Protein AF-A0AA36I7C4-F1 (afdb_monomer)

Radius of gyration: 23.23 Å; Cα contacts (8 Å, |Δi|>4): 183; chains: 1; bounding box: 64×67×64 Å

Structure (mmCIF, N/CA/C/O backbone):
data_AF-A0AA36I7C4-F1
#
_entry.id   AF-A0AA36I7C4-F1
#
loop_
_atom_site.group_PDB
_atom_site.id
_atom_site.type_symbol
_atom_site.label_atom_id
_atom_site.label_alt_id
_atom_site.label_comp_id
_atom_site.label_asym_id
_atom_site.label_entity_id
_atom_site.label_seq_id
_atom_site.pdbx_PDB_ins_code
_atom_site.Cartn_x
_atom_site.Cartn_y
_atom_site.Cartn_z
_atom_site.occupancy
_atom_site.B_iso_or_equiv
_atom_site.auth_seq_id
_atom_site.auth_comp_id
_atom_site.auth_asym_id
_atom_site.auth_atom_id
_atom_site.pdbx_PDB_model_num
ATOM 1 N N . MET A 1 1 ? -1.418 -14.166 -41.641 1.00 45.97 1 MET A N 1
ATOM 2 C CA . MET A 1 1 ? -0.634 -13.355 -40.688 1.00 45.97 1 MET A CA 1
ATOM 3 C C . MET A 1 1 ? -0.697 -11.921 -41.168 1.00 45.97 1 MET A C 1
ATOM 5 O O . MET A 1 1 ? -0.017 -11.574 -42.124 1.00 45.97 1 MET A O 1
ATOM 9 N N . SER A 1 2 ? -1.602 -11.141 -40.589 1.00 38.16 2 SER A N 1
ATOM 10 C CA . SER A 1 2 ? -1.883 -9.767 -41.006 1.00 38.16 2 SER A CA 1
ATOM 11 C C . SER A 1 2 ? -2.185 -8.976 -39.740 1.00 38.16 2 SER A C 1
ATOM 13 O O . SER A 1 2 ? -3.179 -9.247 -39.074 1.00 38.16 2 SER A O 1
ATOM 15 N N . ALA A 1 3 ? -1.273 -8.079 -39.373 1.00 37.81 3 ALA A N 1
ATOM 16 C CA . ALA A 1 3 ? -1.427 -7.166 -38.248 1.00 37.81 3 ALA A CA 1
ATOM 17 C C . ALA A 1 3 ? -2.324 -5.983 -38.655 1.00 37.81 3 ALA A C 1
ATOM 19 O O . ALA A 1 3 ? -2.165 -5.484 -39.774 1.00 37.81 3 ALA A O 1
ATOM 20 N N . PRO A 1 4 ? -3.234 -5.501 -37.791 1.00 54.91 4 PRO A N 1
ATOM 21 C CA . PRO A 1 4 ? -3.905 -4.233 -38.018 1.00 54.91 4 PRO A CA 1
ATOM 22 C C . PRO A 1 4 ? -3.075 -3.065 -37.467 1.00 54.91 4 PRO A C 1
ATOM 24 O O . PRO A 1 4 ? -2.515 -3.116 -36.375 1.00 54.91 4 PRO A O 1
ATOM 27 N N . ALA A 1 5 ? -3.007 -2.008 -38.271 1.00 46.06 5 ALA A N 1
ATOM 28 C CA . ALA A 1 5 ? -2.358 -0.743 -37.973 1.00 46.06 5 ALA A CA 1
ATOM 29 C C . ALA A 1 5 ? -3.153 0.058 -36.926 1.00 46.06 5 ALA A C 1
ATOM 31 O O . ALA A 1 5 ? -4.343 0.311 -37.115 1.00 46.06 5 ALA A O 1
ATOM 32 N N . MET A 1 6 ? -2.491 0.504 -35.854 1.00 44.97 6 MET A N 1
ATOM 33 C CA . MET A 1 6 ? -3.045 1.492 -34.924 1.00 44.97 6 MET A CA 1
ATOM 34 C C . MET A 1 6 ? -2.786 2.904 -35.456 1.00 44.97 6 MET A C 1
ATOM 36 O O . MET A 1 6 ? -1.649 3.309 -35.696 1.00 44.97 6 MET A O 1
ATOM 40 N N . SER A 1 7 ? -3.880 3.630 -35.684 1.00 51.22 7 SER A N 1
ATOM 41 C CA . SER A 1 7 ? -3.898 4.979 -36.238 1.00 51.22 7 SER A CA 1
ATOM 42 C C . SER A 1 7 ? -3.632 6.031 -35.164 1.00 51.22 7 SER A C 1
ATOM 44 O O . SER A 1 7 ? -4.343 6.134 -34.170 1.00 51.22 7 SER A O 1
ATOM 46 N N . SER A 1 8 ? -2.630 6.854 -35.454 1.00 50.69 8 SER A N 1
ATOM 47 C CA . SER A 1 8 ? -2.306 8.142 -34.846 1.00 50.69 8 SER A CA 1
ATOM 48 C C . SER A 1 8 ? -3.485 9.123 -34.876 1.00 50.69 8 SER A C 1
ATOM 50 O O . SER A 1 8 ? -4.070 9.313 -35.942 1.00 50.69 8 SER A O 1
ATOM 52 N N . ALA A 1 9 ? -3.793 9.767 -33.739 1.00 42.59 9 ALA A N 1
ATOM 53 C CA . ALA A 1 9 ? -4.331 11.137 -33.663 1.00 42.59 9 ALA A CA 1
ATOM 54 C C . ALA A 1 9 ? -4.504 11.607 -32.198 1.00 42.59 9 ALA A C 1
ATOM 56 O O . ALA A 1 9 ? -5.615 11.648 -31.677 1.00 42.59 9 ALA A O 1
ATOM 57 N N . MET A 1 10 ? -3.420 12.028 -31.534 1.00 45.62 10 MET A N 1
ATOM 58 C CA . MET A 1 10 ? -3.513 12.820 -30.296 1.00 45.62 10 MET A CA 1
ATOM 59 C C . MET A 1 10 ? -3.318 14.300 -30.652 1.00 45.62 10 MET A C 1
ATOM 61 O O . MET A 1 10 ? -2.204 14.819 -30.737 1.00 45.62 10 MET A O 1
ATOM 65 N N . ALA A 1 11 ? -4.427 14.969 -30.972 1.00 51.16 11 ALA A N 1
ATOM 66 C CA . ALA A 1 11 ? -4.443 16.376 -31.346 1.00 51.16 11 ALA A CA 1
ATOM 67 C C . ALA A 1 11 ? -4.487 17.272 -30.099 1.00 51.16 11 ALA A C 1
ATOM 69 O O . ALA A 1 11 ? -5.458 17.303 -29.346 1.00 51.16 11 ALA A O 1
ATOM 70 N N . ARG A 1 12 ? -3.404 18.033 -29.937 1.00 52.66 12 ARG A N 1
ATOM 71 C CA . ARG A 1 12 ? -3.191 19.131 -28.989 1.00 52.66 12 ARG A CA 1
ATOM 72 C C . ARG A 1 12 ? -4.356 20.128 -28.959 1.00 52.66 12 ARG A C 1
ATOM 74 O O . ARG A 1 12 ? -4.685 20.705 -29.994 1.00 52.66 12 ARG A O 1
ATOM 81 N N . ARG A 1 13 ? -4.838 20.473 -27.760 1.00 52.59 13 ARG A N 1
ATOM 82 C CA . ARG A 1 13 ? -5.394 21.804 -27.455 1.00 52.59 13 ARG A CA 1
ATOM 83 C C . ARG A 1 13 ? -4.971 22.240 -26.054 1.00 52.59 13 ARG A C 1
ATOM 85 O O . ARG A 1 13 ? -5.577 21.869 -25.060 1.00 52.59 13 ARG A O 1
ATOM 92 N N . ILE A 1 14 ? -3.908 23.040 -26.015 1.00 49.09 14 ILE A N 1
ATOM 93 C CA . ILE A 1 14 ? -3.520 23.858 -24.866 1.00 49.09 14 ILE A CA 1
ATOM 94 C C . ILE A 1 14 ? -4.392 25.114 -24.934 1.00 49.09 14 ILE A C 1
ATOM 96 O O . ILE A 1 14 ? -4.230 25.924 -25.846 1.00 49.09 14 ILE A O 1
ATOM 100 N N . ALA A 1 15 ? -5.337 25.253 -24.008 1.00 57.97 15 ALA A N 1
ATOM 101 C CA . ALA A 1 15 ? -6.051 26.503 -23.784 1.00 57.97 15 ALA A CA 1
ATOM 102 C C . ALA A 1 15 ? -5.357 27.248 -22.638 1.00 57.97 15 ALA A C 1
ATOM 104 O O . ALA A 1 15 ? -5.419 26.841 -21.481 1.00 57.97 15 ALA A O 1
ATOM 105 N N . VAL A 1 16 ? -4.658 28.323 -22.996 1.00 52.75 16 VAL A N 1
ATOM 106 C CA . VAL A 1 16 ? -4.099 29.315 -22.076 1.00 52.75 16 VAL A CA 1
ATOM 107 C C . VAL A 1 16 ? -5.260 30.174 -21.578 1.00 52.75 16 VAL A C 1
ATOM 109 O O . VAL A 1 16 ? -5.863 30.894 -22.371 1.00 52.75 16 VAL A O 1
ATOM 112 N N . LEU A 1 17 ? -5.585 30.095 -20.286 1.00 57.25 17 LEU A N 1
ATOM 113 C CA . LEU A 1 17 ? -6.564 30.972 -19.640 1.00 57.25 17 LEU A CA 1
ATOM 114 C C . LEU A 1 17 ? -5.856 31.918 -18.664 1.00 57.25 17 LEU A C 1
ATOM 116 O O . LEU A 1 17 ? -5.504 31.580 -17.541 1.00 57.25 17 LEU A O 1
ATOM 120 N N . SER A 1 18 ? -5.600 33.095 -19.224 1.00 55.66 18 SER A N 1
ATOM 121 C CA . SER A 1 18 ? -5.509 34.445 -18.674 1.00 55.66 18 SER A CA 1
ATOM 122 C C . SER A 1 18 ? -5.707 34.654 -17.167 1.00 55.66 18 SER A C 1
ATOM 124 O O . SER A 1 18 ? -6.760 34.367 -16.602 1.00 55.66 18 SER A O 1
ATOM 126 N N . LEU A 1 19 ? -4.701 35.322 -16.593 1.00 51.22 19 LEU A N 1
ATOM 127 C CA . LEU A 1 19 ? -4.688 36.034 -15.317 1.00 51.22 19 LEU A CA 1
ATOM 128 C C . LEU A 1 19 ? -5.930 36.920 -15.110 1.00 51.22 19 LEU A C 1
ATOM 130 O O . LEU A 1 19 ? -6.183 37.837 -15.892 1.00 51.22 19 LEU A O 1
ATOM 134 N N . GLY A 1 20 ? -6.604 36.726 -13.977 1.00 53.47 20 GLY A N 1
ATOM 135 C CA . GLY A 1 20 ? -7.462 37.722 -13.340 1.00 53.47 20 GLY A CA 1
ATOM 136 C C . GLY A 1 20 ? -6.840 38.163 -12.016 1.00 53.47 20 GLY A C 1
ATOM 137 O O . GLY A 1 20 ? -6.979 37.474 -11.012 1.00 53.47 20 GLY A O 1
ATOM 138 N N . LEU A 1 21 ? -6.139 39.302 -12.023 1.00 56.78 21 LEU A N 1
ATOM 139 C CA . LEU A 1 21 ? -5.808 40.068 -10.818 1.00 56.78 21 LEU A CA 1
ATOM 140 C C . LEU A 1 21 ? -7.083 40.732 -10.292 1.00 56.78 21 LEU A C 1
ATOM 142 O O . LEU A 1 21 ? -7.625 41.564 -11.011 1.00 56.78 21 LEU A O 1
ATOM 146 N N . LEU A 1 22 ? -7.492 40.472 -9.047 1.00 49.19 22 LEU A N 1
ATOM 147 C CA . LEU A 1 22 ? -8.407 41.344 -8.299 1.00 49.19 22 LEU A CA 1
ATOM 148 C C . LEU A 1 22 ? -8.206 41.194 -6.776 1.00 49.19 22 LEU A C 1
ATOM 150 O O . LEU A 1 22 ? -8.450 40.135 -6.213 1.00 49.19 22 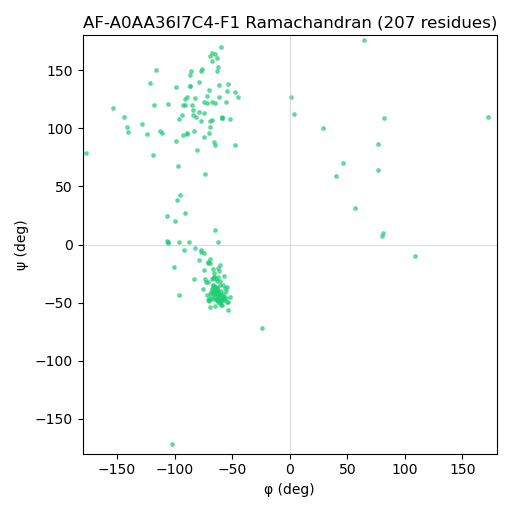LEU A O 1
ATOM 154 N N . GLY A 1 23 ? -7.809 42.304 -6.141 1.00 46.53 23 GLY A N 1
ATOM 155 C CA . GLY A 1 23 ? -8.303 42.748 -4.830 1.00 46.53 23 GLY A CA 1
ATOM 156 C C . GLY A 1 23 ? -7.789 42.054 -3.567 1.00 46.53 23 GLY A C 1
ATOM 157 O O . GLY A 1 23 ? -8.478 41.214 -3.003 1.00 46.53 23 GLY A O 1
ATOM 158 N N . ALA A 1 24 ? -6.653 42.517 -3.036 1.00 45.56 24 ALA A N 1
ATOM 159 C CA . ALA A 1 24 ? -6.303 42.317 -1.631 1.00 45.56 24 ALA A CA 1
ATOM 160 C C . ALA A 1 24 ? -6.976 43.408 -0.778 1.00 45.56 24 ALA A C 1
ATOM 162 O O . ALA A 1 24 ? -6.629 44.585 -0.882 1.00 45.56 24 ALA A O 1
ATOM 163 N N . SER A 1 25 ? -7.946 43.023 0.052 1.00 59.91 25 SER A N 1
ATOM 164 C CA . SER A 1 25 ? -8.453 43.837 1.159 1.00 59.91 25 SER A CA 1
ATOM 165 C C . SER A 1 25 ? -7.663 43.512 2.425 1.00 59.91 25 SER A C 1
ATOM 167 O O . SER A 1 25 ? -7.654 42.366 2.870 1.00 59.91 25 SER A O 1
ATOM 169 N N . ALA A 1 26 ? -6.997 44.519 2.989 1.00 56.56 26 ALA A N 1
ATOM 170 C CA . ALA A 1 26 ? -6.330 44.445 4.284 1.00 56.56 26 ALA A CA 1
ATOM 171 C C . ALA A 1 26 ? -7.375 44.296 5.401 1.00 56.56 26 ALA A C 1
ATOM 173 O O . ALA A 1 26 ? -8.267 45.138 5.518 1.00 56.56 26 ALA A O 1
ATOM 174 N N . GLN A 1 27 ? -7.270 43.232 6.199 1.00 55.81 27 GLN A N 1
ATOM 175 C CA . GLN A 1 27 ? -8.166 42.974 7.321 1.00 55.81 27 GLN A CA 1
ATOM 176 C C . GLN A 1 27 ? -7.347 42.712 8.591 1.00 55.81 27 GLN A C 1
ATOM 178 O O . GLN A 1 27 ? -6.722 41.671 8.743 1.00 55.81 27 GLN A O 1
ATOM 183 N N . ASP A 1 28 ? -7.348 43.762 9.410 1.00 53.41 28 ASP A N 1
ATOM 184 C CA . ASP A 1 28 ? -7.065 43.929 10.839 1.00 53.41 28 ASP A CA 1
ATOM 185 C C . ASP A 1 28 ? -6.586 42.703 11.651 1.00 53.41 28 ASP A C 1
ATOM 187 O O . ASP A 1 28 ? -7.338 41.768 11.944 1.00 53.41 28 ASP A O 1
ATOM 191 N N . ASP A 1 29 ? -5.321 42.779 12.072 1.00 52.69 29 ASP A N 1
ATOM 192 C CA . ASP A 1 29 ? -4.604 41.823 12.912 1.00 52.69 29 ASP A CA 1
ATOM 193 C C . ASP A 1 29 ? -5.062 41.918 14.378 1.00 52.69 29 ASP A C 1
ATOM 195 O O . ASP A 1 29 ? -4.517 42.673 15.188 1.00 52.69 29 ASP A O 1
ATOM 199 N N . THR A 1 30 ? -6.044 41.101 14.762 1.00 60.59 30 THR A N 1
ATOM 200 C CA . THR A 1 30 ? -6.296 40.812 16.180 1.00 60.59 30 THR A CA 1
ATOM 201 C C . THR A 1 30 ? -5.534 39.555 16.595 1.00 60.59 30 THR A C 1
ATOM 203 O O . THR A 1 30 ? -5.717 38.474 16.041 1.00 60.59 30 THR A O 1
ATOM 206 N N . ASN A 1 31 ? -4.647 39.734 17.579 1.00 60.59 31 ASN A N 1
ATOM 207 C CA . ASN A 1 31 ? -3.823 38.729 18.254 1.00 60.59 31 ASN A CA 1
ATOM 208 C C . ASN A 1 31 ? -4.625 37.488 18.696 1.00 60.59 31 ASN A C 1
ATOM 210 O O . ASN A 1 31 ? -5.028 37.371 19.852 1.00 60.59 31 ASN A O 1
ATOM 214 N N . ASN A 1 32 ? -4.787 36.519 17.801 1.00 56.94 32 ASN A N 1
ATOM 215 C CA . ASN A 1 32 ? -5.080 35.143 18.170 1.00 56.94 32 ASN A CA 1
ATOM 216 C C . ASN A 1 32 ? -3.743 34.432 18.366 1.00 56.94 32 ASN A C 1
ATOM 218 O O . ASN A 1 32 ? -3.129 33.941 17.420 1.00 56.94 32 ASN A O 1
ATOM 222 N N . THR A 1 33 ? -3.278 34.384 19.613 1.00 59.84 33 THR A N 1
ATOM 223 C CA . THR A 1 33 ? -2.226 33.454 20.027 1.00 59.84 33 THR A CA 1
ATOM 224 C C . THR A 1 33 ? -2.794 32.043 19.894 1.00 59.84 33 THR A C 1
ATOM 226 O O . THR A 1 33 ? -3.385 31.495 20.820 1.00 59.84 33 THR A O 1
ATOM 229 N N . PHE A 1 34 ? -2.698 31.488 18.687 1.00 58.09 34 PHE A N 1
ATOM 230 C CA . PHE A 1 34 ? -3.073 30.117 18.395 1.00 58.09 34 PHE A CA 1
ATOM 231 C C . PHE A 1 34 ? -2.036 29.221 19.065 1.00 58.09 34 PHE A C 1
ATOM 233 O O . PHE A 1 34 ? -0.936 29.009 18.554 1.00 58.09 34 PHE A O 1
ATOM 240 N N . THR A 1 35 ? -2.363 28.750 20.263 1.00 53.44 35 THR A N 1
ATOM 241 C CA . THR A 1 35 ? -1.602 27.715 20.953 1.00 53.44 35 THR A CA 1
ATOM 242 C C . THR A 1 35 ? -1.751 26.437 20.131 1.00 53.44 35 THR A C 1
ATOM 244 O O . THR A 1 35 ? -2.693 25.672 20.323 1.00 53.44 35 THR A O 1
ATOM 247 N N . VAL A 1 36 ? -0.864 26.238 19.149 1.00 53.94 36 VAL A N 1
ATOM 248 C CA . VAL A 1 36 ? -0.756 24.971 18.421 1.00 53.94 36 VAL A CA 1
ATOM 249 C C . VAL A 1 36 ? -0.452 23.920 19.477 1.00 53.94 36 VAL A C 1
ATOM 251 O O . VAL A 1 36 ? 0.616 23.940 20.089 1.00 53.94 36 VAL A O 1
ATOM 254 N N . SER A 1 37 ? -1.421 23.048 19.744 1.00 56.16 37 SER A N 1
ATOM 255 C CA . SER A 1 37 ? -1.227 21.931 20.657 1.00 56.16 37 SER A CA 1
ATOM 256 C C . SER A 1 37 ? -0.014 21.129 20.157 1.00 56.16 37 SER A C 1
ATOM 258 O O . SER A 1 37 ? -0.052 20.669 19.013 1.00 56.16 37 SER A O 1
ATOM 260 N N . PRO A 1 38 ? 1.048 20.922 20.962 1.00 56.84 38 PRO A N 1
ATOM 261 C CA . PRO A 1 38 ? 2.234 20.146 20.569 1.00 56.84 38 PRO A CA 1
ATOM 262 C C . PRO A 1 38 ? 1.938 18.671 20.252 1.00 56.84 38 PRO A C 1
ATOM 264 O O . PRO A 1 38 ? 2.840 17.898 19.972 1.00 56.84 38 PRO A O 1
ATOM 267 N N . SER A 1 39 ? 0.673 18.262 20.326 1.00 52.09 39 SER A N 1
ATOM 268 C CA . SER A 1 39 ? 0.175 16.910 20.094 1.00 52.09 39 SER A CA 1
ATOM 269 C C . SER A 1 39 ? 0.074 16.525 18.614 1.00 52.09 39 SER A C 1
ATOM 271 O O . SER A 1 39 ? -0.241 15.380 18.323 1.00 52.09 39 SER A O 1
ATOM 273 N N . LEU A 1 40 ? 0.340 17.446 17.681 1.00 51.31 40 LEU A N 1
ATOM 274 C CA . LEU A 1 40 ? 0.571 17.128 16.265 1.00 51.31 40 LEU A CA 1
ATOM 275 C C . LEU A 1 40 ? 2.074 16.992 15.984 1.00 51.31 40 LEU A C 1
ATOM 277 O O . LEU A 1 40 ? 2.577 17.516 14.989 1.00 51.31 40 LEU A O 1
ATOM 281 N N . LEU A 1 41 ? 2.809 16.333 16.885 1.00 59.41 41 LEU A N 1
ATOM 282 C CA . LEU A 1 41 ? 4.140 15.833 16.559 1.00 59.41 41 LEU A CA 1
ATOM 283 C C . LEU A 1 41 ? 3.964 14.886 15.377 1.00 59.41 41 LEU A C 1
ATOM 285 O O . LEU A 1 41 ? 3.354 13.829 15.512 1.00 59.41 41 LEU A O 1
ATOM 289 N N . LEU A 1 42 ? 4.424 15.335 14.210 1.00 71.88 42 LEU A N 1
ATOM 290 C CA . LEU A 1 42 ? 4.527 14.527 13.009 1.00 71.88 42 LEU A CA 1
ATOM 291 C C . LEU A 1 42 ? 5.286 13.260 13.397 1.00 71.88 42 LEU A C 1
ATOM 293 O O . LEU A 1 42 ? 6.470 13.326 13.723 1.00 71.88 42 LEU A O 1
ATOM 297 N N . GLU A 1 43 ? 4.573 12.146 13.461 1.00 79.06 43 GLU A N 1
ATOM 298 C CA . GLU A 1 43 ? 5.151 10.887 13.892 1.00 79.06 43 GLU A CA 1
ATOM 299 C C . GLU A 1 43 ? 6.206 10.467 12.869 1.00 79.06 43 GLU A C 1
ATOM 301 O O . GLU A 1 43 ? 5.926 10.405 11.668 1.00 79.06 43 GLU A O 1
ATOM 306 N N . GLU A 1 44 ? 7.448 10.283 13.316 1.00 84.81 44 GLU A N 1
ATOM 307 C CA . GLU A 1 44 ? 8.524 9.919 12.402 1.00 84.81 44 GLU A CA 1
ATOM 308 C C . GLU A 1 44 ? 8.321 8.474 11.919 1.00 84.81 44 GLU A C 1
ATOM 310 O O . GLU A 1 44 ? 8.077 7.585 12.739 1.00 84.81 44 GLU A O 1
ATOM 315 N N . PRO A 1 45 ? 8.429 8.212 10.603 1.00 88.88 45 PRO A N 1
ATOM 316 C CA . PRO A 1 45 ? 8.290 6.866 10.063 1.00 88.88 45 PRO A CA 1
ATOM 317 C C . PRO A 1 45 ? 9.365 5.948 10.639 1.00 88.88 45 PRO A C 1
ATOM 319 O O . PRO A 1 45 ? 10.544 6.318 10.679 1.00 88.88 45 PRO A O 1
ATOM 322 N N . LEU A 1 46 ? 8.990 4.718 11.009 1.00 91.06 46 LEU A N 1
ATOM 323 C CA . LEU A 1 46 ? 9.915 3.746 11.611 1.00 91.06 46 LEU A CA 1
ATOM 324 C C . LEU A 1 46 ? 11.143 3.510 10.718 1.00 91.06 46 LEU A C 1
ATOM 326 O O . LEU A 1 46 ? 12.272 3.402 11.194 1.00 91.06 46 LEU A 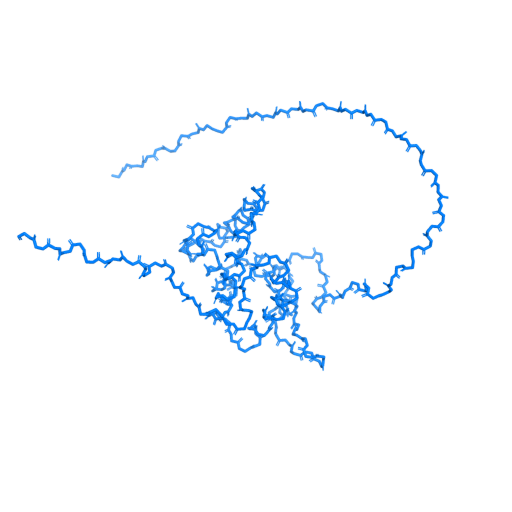O 1
ATOM 330 N N . CYS A 1 47 ? 10.915 3.434 9.407 1.00 94.50 47 CYS A N 1
ATOM 331 C CA . CYS A 1 47 ? 11.953 3.124 8.431 1.00 94.50 47 CYS A CA 1
ATOM 332 C C . CYS A 1 47 ? 12.726 4.354 7.937 1.00 94.50 47 CYS A C 1
ATOM 334 O O . CYS A 1 47 ? 13.614 4.215 7.089 1.00 94.50 47 CYS A O 1
ATOM 336 N N . GLY A 1 48 ? 12.412 5.540 8.468 1.00 92.31 48 GLY A N 1
ATOM 337 C CA . GLY A 1 48 ? 13.022 6.805 8.086 1.00 92.31 48 GLY A CA 1
ATOM 338 C C . GLY A 1 48 ? 12.744 7.222 6.637 1.00 92.31 48 GLY A C 1
ATOM 339 O O . GLY A 1 48 ? 12.155 6.504 5.823 1.00 92.31 48 GLY A O 1
ATOM 340 N N . TYR A 1 49 ? 13.223 8.417 6.298 1.00 90.94 49 TYR A N 1
ATOM 341 C CA . TYR A 1 49 ? 13.191 8.939 4.935 1.00 90.94 49 TYR A CA 1
ATOM 342 C C . TYR A 1 49 ? 14.543 8.724 4.252 1.00 90.94 49 TYR A C 1
ATOM 344 O O . TYR A 1 49 ? 15.597 9.012 4.819 1.00 90.94 49 TYR A O 1
ATOM 352 N N . SER A 1 50 ? 14.516 8.268 3.001 1.00 92.56 50 SER A N 1
ATOM 353 C CA . SER A 1 50 ? 15.701 8.152 2.148 1.00 92.56 50 SER A CA 1
ATOM 354 C C . SER A 1 50 ? 15.492 8.982 0.890 1.00 92.56 50 SER A C 1
ATOM 356 O O . SER A 1 50 ? 14.401 8.992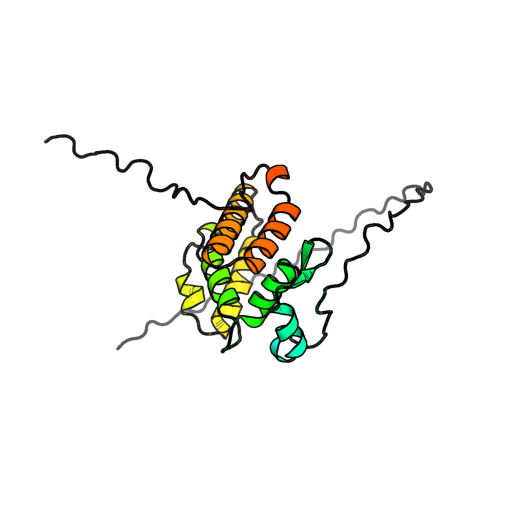 0.328 1.00 92.56 50 SER A O 1
ATOM 358 N N . LYS A 1 51 ? 16.540 9.685 0.448 1.00 93.19 51 LYS A N 1
ATOM 359 C CA . LYS A 1 51 ? 16.541 10.393 -0.846 1.00 93.19 51 LYS A CA 1
ATOM 360 C C . LYS A 1 51 ? 16.794 9.455 -2.026 1.00 93.19 51 LYS A C 1
ATOM 362 O O . LYS A 1 51 ? 16.665 9.883 -3.167 1.00 93.19 51 LYS A O 1
ATOM 367 N N . ARG A 1 52 ? 17.234 8.226 -1.748 1.00 94.75 52 ARG A N 1
ATOM 368 C CA . ARG A 1 52 ? 17.446 7.197 -2.763 1.00 94.75 52 ARG A CA 1
ATOM 369 C C . ARG A 1 52 ? 16.103 6.611 -3.165 1.00 94.75 52 ARG A C 1
ATOM 371 O O . ARG A 1 52 ? 15.198 6.521 -2.331 1.00 94.75 52 ARG A O 1
ATOM 378 N N . ASN A 1 53 ? 16.014 6.178 -4.414 1.00 93.81 53 ASN A N 1
ATOM 379 C CA . ASN A 1 53 ? 14.876 5.391 -4.854 1.00 93.81 53 ASN A CA 1
ATOM 380 C C . ASN A 1 53 ? 14.823 4.073 -4.064 1.00 93.81 53 ASN A C 1
ATOM 382 O O . ASN A 1 53 ? 15.833 3.584 -3.544 1.00 93.81 53 ASN A O 1
ATOM 386 N N . ILE A 1 54 ? 13.622 3.516 -3.917 1.00 94.88 54 ILE A N 1
ATOM 387 C CA . ILE A 1 54 ? 13.398 2.347 -3.062 1.00 94.88 54 ILE A CA 1
ATOM 388 C C . ILE A 1 54 ? 14.110 1.090 -3.592 1.00 94.88 54 ILE A C 1
ATOM 390 O O . ILE A 1 54 ? 14.510 0.221 -2.819 1.00 94.88 54 ILE A O 1
ATOM 394 N N . ASP A 1 55 ? 14.325 1.004 -4.902 1.00 92.31 55 ASP A N 1
ATOM 395 C CA . ASP A 1 55 ? 15.081 -0.048 -5.580 1.00 92.31 55 ASP A CA 1
ATOM 396 C C . ASP A 1 55 ? 16.586 -0.028 -5.235 1.00 92.31 55 ASP A C 1
ATOM 398 O O . ASP A 1 55 ? 17.221 -1.086 -5.171 1.00 92.31 55 ASP A O 1
ATOM 402 N N . GLU A 1 56 ? 17.129 1.146 -4.911 1.00 95.56 56 GLU A N 1
ATOM 403 C CA . GLU A 1 56 ? 18.528 1.373 -4.525 1.00 95.56 56 GLU A CA 1
ATOM 404 C C . GLU A 1 56 ? 18.777 1.301 -3.002 1.00 95.56 56 GLU A C 1
ATOM 406 O O . GLU A 1 56 ? 19.924 1.387 -2.546 1.00 95.56 56 GLU A O 1
ATOM 411 N N . ASP A 1 57 ? 17.724 1.144 -2.189 1.00 96.75 57 ASP A N 1
ATOM 412 C CA . ASP A 1 57 ? 17.802 1.159 -0.722 1.00 96.75 57 ASP A CA 1
ATOM 413 C C . ASP A 1 57 ? 17.347 -0.169 -0.081 1.00 96.75 57 ASP A C 1
ATOM 415 O O . ASP A 1 57 ? 16.246 -0.272 0.471 1.00 96.75 57 ASP A O 1
ATOM 419 N N . PRO A 1 58 ? 18.192 -1.220 -0.102 1.00 95.50 58 PRO A N 1
ATOM 420 C CA . PRO A 1 58 ? 17.816 -2.536 0.413 1.00 95.50 58 PRO A CA 1
ATOM 421 C C . PRO A 1 58 ? 17.501 -2.541 1.915 1.00 95.50 58 PRO A C 1
ATOM 423 O O . PRO A 1 58 ? 16.693 -3.359 2.350 1.00 95.50 58 PRO A O 1
ATOM 426 N N . LEU A 1 59 ? 18.101 -1.637 2.699 1.00 96.25 59 LEU A N 1
ATOM 427 C CA . LEU A 1 59 ? 17.830 -1.521 4.135 1.00 96.25 59 LEU A CA 1
ATOM 428 C C . LEU A 1 59 ? 16.423 -0.977 4.376 1.00 96.25 59 LEU A C 1
ATOM 430 O O . LEU A 1 59 ? 15.666 -1.562 5.152 1.00 96.25 59 LEU A O 1
ATOM 434 N N . ARG A 1 60 ? 16.047 0.090 3.662 1.00 96.25 60 ARG A N 1
ATOM 435 C CA . ARG A 1 60 ? 14.700 0.660 3.757 1.00 96.25 60 ARG A CA 1
ATOM 436 C C . ARG A 1 60 ? 13.640 -0.324 3.267 1.00 96.25 60 ARG A C 1
ATOM 438 O O . ARG A 1 60 ? 12.639 -0.503 3.951 1.00 96.25 60 ARG A O 1
ATOM 445 N N . ARG A 1 61 ? 13.886 -1.039 2.158 1.00 96.31 61 ARG A N 1
ATOM 446 C CA . ARG A 1 61 ? 12.994 -2.127 1.703 1.00 96.31 61 ARG A CA 1
ATOM 447 C C . ARG A 1 61 ? 12.814 -3.201 2.764 1.00 96.31 61 ARG A C 1
ATOM 449 O O . ARG A 1 61 ? 11.695 -3.621 3.030 1.00 96.31 61 ARG A O 1
ATOM 456 N N . HIS A 1 62 ? 13.917 -3.662 3.355 1.00 96.81 62 HIS A N 1
ATOM 457 C CA . HIS A 1 62 ? 13.861 -4.704 4.371 1.00 96.81 62 HIS A CA 1
ATOM 458 C C . HIS A 1 62 ? 13.047 -4.257 5.587 1.00 96.81 62 HIS A C 1
ATOM 460 O O . HIS A 1 62 ? 12.232 -5.040 6.068 1.00 96.81 62 HIS A O 1
ATOM 466 N N . CYS A 1 63 ? 13.230 -3.010 6.032 1.00 97.44 63 CYS A N 1
ATOM 467 C CA . CYS A 1 63 ? 12.450 -2.415 7.112 1.00 97.44 63 CYS A CA 1
ATOM 468 C C . CYS A 1 63 ? 10.956 -2.325 6.765 1.00 97.44 63 CYS A C 1
ATOM 470 O O . CYS A 1 63 ? 10.132 -2.809 7.534 1.00 97.44 63 CYS A O 1
ATOM 472 N N . LEU A 1 64 ? 10.605 -1.787 5.590 1.00 96.94 64 LEU A N 1
ATOM 473 C CA . LEU A 1 64 ? 9.207 -1.583 5.186 1.00 96.94 64 LEU A CA 1
ATOM 474 C C . LEU A 1 64 ? 8.436 -2.898 4.999 1.00 96.94 64 LEU A C 1
ATOM 476 O O . LEU A 1 64 ? 7.220 -2.930 5.155 1.00 96.94 64 LEU A O 1
ATOM 480 N N . ARG A 1 65 ? 9.136 -4.003 4.715 1.00 96.12 65 ARG A N 1
ATOM 481 C CA . ARG A 1 65 ? 8.542 -5.349 4.660 1.00 96.12 65 ARG A CA 1
ATOM 482 C C . ARG A 1 65 ? 8.214 -5.932 6.033 1.00 96.12 65 ARG A C 1
ATOM 484 O O . ARG A 1 65 ? 7.395 -6.854 6.104 1.00 96.12 65 ARG A O 1
ATOM 491 N N . GLN A 1 66 ? 8.848 -5.448 7.103 1.00 95.69 66 GLN A N 1
ATOM 492 C CA . GLN A 1 66 ? 8.607 -5.972 8.446 1.00 95.69 66 GLN A CA 1
ATOM 493 C C . GLN A 1 66 ? 7.168 -5.703 8.892 1.00 95.69 66 GLN A C 1
ATOM 495 O O . GLN A 1 66 ? 6.447 -4.903 8.304 1.00 95.69 66 GLN A O 1
ATOM 500 N N . CYS A 1 67 ? 6.749 -6.415 9.929 1.00 94.06 67 CYS A N 1
ATOM 501 C CA . CYS A 1 67 ? 5.501 -6.166 10.626 1.00 94.06 67 CYS A CA 1
ATOM 502 C C . CYS A 1 67 ? 5.773 -6.379 12.115 1.00 94.06 67 CYS A C 1
ATOM 504 O O . CYS A 1 67 ? 5.933 -7.513 12.570 1.00 94.06 67 CYS A O 1
ATOM 506 N N . ILE A 1 68 ? 5.951 -5.278 12.844 1.00 94.75 68 ILE A N 1
ATOM 507 C CA . ILE A 1 68 ? 6.445 -5.268 14.221 1.00 94.75 68 ILE A CA 1
ATOM 508 C C . ILE A 1 68 ? 5.357 -4.675 15.108 1.00 94.75 68 ILE A C 1
ATOM 510 O O . ILE A 1 68 ? 4.976 -3.523 14.930 1.00 94.75 68 ILE A O 1
ATOM 514 N N . LEU A 1 69 ? 4.875 -5.451 16.079 1.00 93.31 69 LEU A N 1
ATOM 515 C CA . LEU A 1 69 ? 3.959 -4.952 17.101 1.00 93.31 69 LEU A CA 1
ATOM 516 C C . LEU A 1 69 ? 4.753 -4.174 18.158 1.00 93.31 69 LEU A C 1
ATOM 518 O O . LEU A 1 69 ? 5.580 -4.751 18.870 1.00 93.31 69 LEU A O 1
ATOM 522 N N . GLY A 1 70 ? 4.510 -2.870 18.230 1.00 92.44 70 GLY A N 1
ATOM 523 C CA . GLY A 1 70 ? 5.077 -1.968 19.218 1.00 92.44 70 GLY A CA 1
ATOM 524 C C . GLY A 1 70 ? 4.562 -2.235 20.639 1.00 92.44 70 GLY A C 1
ATOM 525 O O . GLY A 1 70 ? 3.566 -2.938 20.839 1.00 92.44 70 GLY A O 1
ATOM 526 N N . PRO A 1 71 ? 5.237 -1.684 21.664 1.00 92.50 71 PRO A N 1
ATOM 527 C CA . PRO A 1 71 ? 4.838 -1.840 23.067 1.00 92.50 71 PRO A CA 1
ATOM 528 C C . PRO A 1 71 ? 3.504 -1.153 23.404 1.00 92.50 71 PRO A C 1
ATOM 530 O O . PRO A 1 71 ? 2.863 -1.494 24.394 1.00 92.50 71 PRO A O 1
ATOM 533 N N . ASP A 1 72 ? 3.097 -0.189 22.588 1.00 92.94 72 ASP A N 1
ATOM 534 C CA . ASP A 1 72 ? 1.815 0.514 22.607 1.00 92.94 72 ASP A CA 1
ATOM 535 C C . ASP A 1 72 ? 0.688 -0.254 21.895 1.00 92.94 72 ASP A C 1
ATOM 537 O O . ASP A 1 72 ? -0.463 0.180 21.906 1.00 92.94 72 ASP A O 1
ATOM 541 N N . GLY A 1 73 ? 1.002 -1.408 21.302 1.00 90.88 73 GLY A N 1
ATOM 542 C CA . GLY A 1 73 ? 0.065 -2.196 20.513 1.00 90.88 73 GLY A CA 1
ATOM 543 C C . GLY A 1 73 ? -0.131 -1.679 19.086 1.00 90.88 73 GLY A C 1
ATOM 544 O O . GLY A 1 73 ? -0.986 -2.214 18.382 1.00 90.88 73 GLY A O 1
ATOM 545 N N . ILE A 1 74 ? 0.641 -0.684 18.638 1.00 93.75 74 ILE A N 1
ATOM 546 C CA . ILE A 1 74 ? 0.610 -0.176 17.262 1.00 93.75 74 ILE A CA 1
ATOM 547 C C . ILE A 1 74 ? 1.554 -1.013 16.396 1.00 93.75 74 ILE A C 1
ATOM 549 O O . ILE A 1 74 ? 2.655 -1.369 16.811 1.00 93.75 74 ILE A O 1
ATOM 553 N N . VAL A 1 75 ? 1.114 -1.385 15.196 1.00 95.12 75 VAL A N 1
ATOM 554 C CA . VAL A 1 75 ? 1.943 -2.142 14.257 1.00 95.12 75 VAL A CA 1
ATOM 555 C C . VAL A 1 75 ? 2.728 -1.177 13.375 1.00 95.12 75 VAL A C 1
ATOM 557 O O . VAL A 1 75 ? 2.139 -0.319 12.722 1.00 95.12 75 VAL A O 1
ATOM 560 N N . HIS A 1 76 ? 4.049 -1.362 13.325 1.00 95.38 76 HIS A N 1
ATOM 561 C CA . HIS A 1 76 ? 4.957 -0.601 12.472 1.00 95.38 76 HIS A CA 1
ATOM 562 C C . HIS A 1 76 ? 5.657 -1.484 11.415 1.00 95.38 76 HIS A C 1
ATOM 564 O O . HIS A 1 76 ? 5.927 -2.663 11.683 1.00 95.38 76 HIS A O 1
ATOM 570 N N . PRO A 1 77 ? 6.017 -0.932 10.237 1.00 96.50 77 PRO A N 1
ATOM 571 C CA . PRO A 1 77 ? 5.668 0.414 9.751 1.00 96.50 77 PRO A CA 1
ATOM 572 C C . PRO A 1 77 ? 4.149 0.594 9.646 1.00 96.50 77 PRO A C 1
ATOM 574 O O . PRO A 1 77 ? 3.406 -0.370 9.809 1.00 96.50 77 PRO A O 1
ATOM 577 N N . TYR A 1 78 ? 3.661 1.805 9.416 1.00 96.25 78 TYR A N 1
ATOM 578 C CA . TYR A 1 78 ? 2.233 2.012 9.206 1.00 96.25 78 TYR A CA 1
ATOM 579 C C . TYR A 1 78 ? 1.756 1.377 7.895 1.00 96.25 78 TYR A C 1
ATOM 581 O O . TYR A 1 78 ? 2.546 1.077 6.994 1.00 96.25 78 TYR A O 1
ATOM 589 N N . PHE A 1 79 ? 0.453 1.102 7.799 1.00 96.75 79 PHE A N 1
ATOM 590 C CA . PHE A 1 79 ? -0.097 0.432 6.619 1.00 96.75 79 PHE A CA 1
ATOM 591 C C . PHE A 1 79 ? 0.070 1.268 5.346 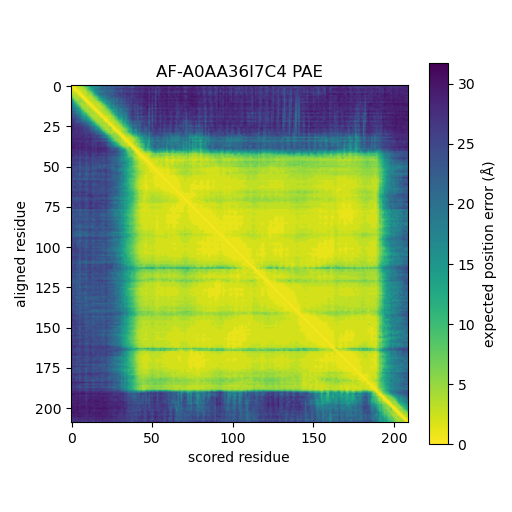1.00 96.75 79 PHE A C 1
ATOM 593 O O . PHE A 1 79 ? 0.355 0.717 4.290 1.00 96.75 79 PHE A O 1
ATOM 600 N N . ASP A 1 80 ? -0.070 2.589 5.441 1.00 96.31 80 ASP A N 1
ATOM 601 C CA . ASP A 1 80 ? 0.131 3.521 4.330 1.00 96.31 80 ASP A CA 1
ATOM 602 C C . ASP A 1 80 ? 1.588 3.551 3.843 1.00 96.31 80 ASP A C 1
ATOM 604 O O . ASP A 1 80 ? 1.813 3.555 2.632 1.00 96.31 80 ASP A O 1
ATOM 608 N N . GLU A 1 81 ? 2.564 3.482 4.754 1.00 96.25 81 GLU A N 1
ATOM 609 C CA . GLU A 1 81 ? 3.986 3.326 4.412 1.00 96.25 81 GLU A CA 1
ATOM 610 C C . GLU A 1 81 ? 4.250 2.007 3.668 1.00 96.25 81 GLU A C 1
ATOM 612 O O . GLU A 1 81 ? 4.976 1.972 2.671 1.00 96.25 81 GLU A O 1
ATOM 617 N N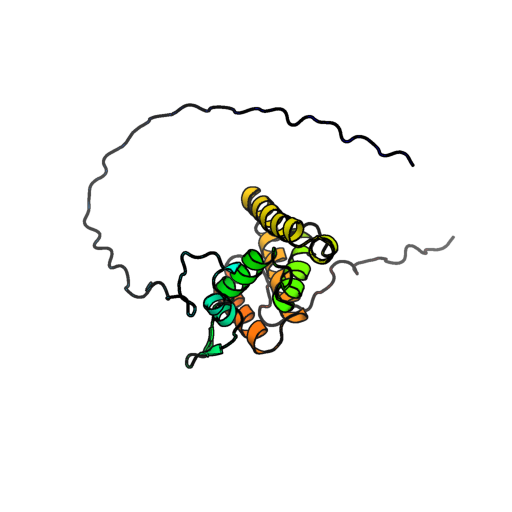 . TRP A 1 82 ? 3.655 0.908 4.144 1.00 97.31 82 TRP A N 1
ATOM 618 C CA . TRP A 1 82 ? 3.764 -0.399 3.495 1.00 97.31 82 TRP A CA 1
ATOM 619 C C . TRP A 1 82 ? 3.067 -0.415 2.125 1.00 97.31 82 TRP A C 1
ATOM 621 O O . TRP A 1 82 ? 3.610 -0.940 1.154 1.00 97.31 82 TRP A O 1
ATOM 631 N N . GLU A 1 83 ? 1.893 0.201 2.004 1.00 97.50 83 GLU A N 1
ATOM 632 C CA . GLU A 1 83 ? 1.155 0.277 0.743 1.00 97.50 83 GLU A CA 1
ATOM 633 C C . GLU A 1 83 ? 1.888 1.153 -0.287 1.00 97.50 83 GLU A C 1
ATOM 635 O O . GLU A 1 83 ? 1.935 0.826 -1.475 1.00 97.50 83 GLU A O 1
ATOM 640 N N . GLU A 1 84 ? 2.502 2.256 0.154 1.00 96.12 84 GLU A N 1
ATOM 641 C CA . GLU A 1 84 ? 3.392 3.073 -0.675 1.00 96.12 84 GLU A CA 1
ATOM 642 C C . GLU A 1 84 ? 4.599 2.272 -1.157 1.00 96.12 84 GLU A C 1
ATOM 644 O O . GLU A 1 84 ? 4.842 2.217 -2.363 1.00 96.12 84 GLU A O 1
ATOM 649 N N . TYR A 1 85 ? 5.266 1.550 -0.252 1.00 97.19 85 TYR A N 1
ATOM 650 C CA . TYR A 1 85 ? 6.328 0.609 -0.602 1.00 97.19 85 TYR A CA 1
ATOM 651 C C . TYR A 1 85 ? 5.888 -0.393 -1.683 1.00 97.19 85 TYR A C 1
ATOM 653 O O . TYR A 1 85 ? 6.618 -0.631 -2.652 1.00 97.19 85 TYR A O 1
ATOM 661 N N . CYS A 1 86 ? 4.690 -0.963 -1.550 1.00 98.00 86 CYS A N 1
ATOM 662 C CA . CYS A 1 86 ? 4.159 -1.914 -2.517 1.00 98.00 86 CYS A CA 1
ATOM 663 C C . CYS A 1 86 ? 3.967 -1.301 -3.906 1.00 98.00 86 CYS A C 1
ATOM 665 O O . CYS A 1 86 ? 4.316 -1.944 -4.896 1.00 98.00 86 CYS A O 1
ATOM 667 N N . ARG A 1 87 ? 3.451 -0.070 -3.997 1.00 97.19 87 ARG A N 1
ATOM 668 C CA . ARG A 1 87 ? 3.277 0.624 -5.283 1.00 97.19 87 ARG A CA 1
ATOM 669 C C . ARG A 1 87 ? 4.617 0.996 -5.909 1.00 97.19 87 ARG A C 1
ATOM 671 O O . ARG A 1 87 ? 4.835 0.710 -7.083 1.00 97.19 87 ARG A O 1
ATOM 678 N N . ASP A 1 88 ? 5.530 1.558 -5.124 1.00 96.69 88 ASP A N 1
ATOM 679 C CA . ASP A 1 88 ? 6.833 2.016 -5.616 1.00 96.69 88 ASP A CA 1
ATOM 680 C C . ASP A 1 88 ? 7.714 0.861 -6.108 1.00 96.69 88 ASP A C 1
ATOM 682 O O . ASP A 1 88 ? 8.543 1.038 -6.998 1.00 96.69 88 ASP A O 1
ATOM 686 N N . THR A 1 89 ? 7.517 -0.342 -5.561 1.00 97.62 89 THR A N 1
ATOM 687 C CA . THR A 1 89 ? 8.250 -1.550 -5.969 1.00 97.62 89 THR A CA 1
ATOM 688 C C . THR A 1 89 ? 7.522 -2.420 -6.990 1.00 97.62 89 THR A C 1
ATOM 690 O O . THR A 1 89 ? 8.069 -3.445 -7.399 1.00 97.62 89 THR A O 1
ATOM 693 N N . ALA A 1 90 ? 6.338 -2.023 -7.469 1.00 97.81 90 ALA A N 1
ATOM 694 C CA . ALA A 1 90 ? 5.580 -2.808 -8.446 1.00 97.81 90 ALA A CA 1
ATOM 695 C C . ALA A 1 90 ? 6.323 -3.015 -9.778 1.00 97.81 90 ALA A C 1
ATOM 697 O O . ALA A 1 90 ? 6.071 -4.004 -10.467 1.00 97.81 90 ALA A O 1
ATOM 698 N N . GLY A 1 91 ? 7.280 -2.134 -10.090 1.00 97.25 91 GLY A N 1
ATOM 699 C CA . GLY A 1 91 ? 8.184 -2.222 -11.241 1.00 97.25 91 GLY A CA 1
ATOM 700 C C . GLY A 1 91 ? 9.296 -3.267 -11.131 1.00 97.25 91 GLY A C 1
ATOM 701 O O . GLY A 1 91 ? 10.025 -3.495 -12.094 1.00 97.25 91 GLY A O 1
ATOM 702 N N . MET A 1 92 ? 9.465 -3.899 -9.969 1.00 96.62 92 MET A N 1
ATOM 703 C CA . MET A 1 92 ? 10.557 -4.840 -9.726 1.00 96.62 92 MET A CA 1
ATOM 704 C C . MET A 1 92 ? 10.192 -6.265 -10.169 1.00 96.62 92 MET A C 1
ATOM 706 O O . MET A 1 92 ? 9.049 -6.709 -10.046 1.00 96.62 92 MET A O 1
ATOM 710 N N . MET A 1 93 ? 11.186 -7.011 -10.661 1.00 95.69 93 MET A N 1
ATOM 711 C CA . MET A 1 93 ? 11.021 -8.426 -11.033 1.00 95.69 93 MET A CA 1
ATOM 712 C C . MET A 1 93 ? 10.691 -9.308 -9.820 1.00 95.69 93 MET A C 1
ATOM 714 O O . MET A 1 93 ? 9.904 -10.242 -9.931 1.00 95.69 93 MET A O 1
ATOM 718 N N . ASP A 1 94 ? 11.283 -9.007 -8.666 1.00 95.00 94 ASP A N 1
ATOM 719 C CA . ASP A 1 94 ? 11.094 -9.683 -7.380 1.00 95.00 94 ASP A CA 1
ATOM 720 C C . ASP A 1 94 ? 10.096 -8.934 -6.482 1.00 95.00 94 ASP A C 1
ATOM 722 O O . ASP A 1 94 ? 10.292 -8.815 -5.267 1.00 95.00 94 ASP A O 1
ATOM 726 N N . TRP A 1 95 ? 9.036 -8.390 -7.092 1.00 96.69 95 TRP A N 1
ATOM 727 C CA . TRP A 1 95 ? 7.977 -7.704 -6.361 1.00 96.69 95 TRP A CA 1
ATOM 728 C C . TRP A 1 95 ? 7.408 -8.599 -5.260 1.00 96.69 95 TRP A C 1
ATOM 730 O O . TRP A 1 95 ? 7.224 -9.805 -5.443 1.00 96.69 95 TRP A O 1
ATOM 740 N N . ASP A 1 96 ? 7.170 -8.002 -4.096 1.00 96.62 96 ASP A N 1
ATOM 741 C CA . ASP A 1 96 ? 6.773 -8.743 -2.909 1.00 96.62 96 ASP A CA 1
ATOM 742 C C . ASP A 1 96 ? 5.424 -9.461 -3.150 1.00 96.62 96 ASP A C 1
ATOM 744 O O . ASP A 1 96 ? 4.456 -8.814 -3.565 1.00 96.62 96 ASP A O 1
ATOM 748 N N . PRO A 1 97 ? 5.325 -10.785 -2.920 1.00 96.62 97 PRO A N 1
ATOM 749 C CA . PRO A 1 97 ? 4.096 -11.528 -3.182 1.00 96.62 97 PRO A CA 1
ATOM 750 C C . PRO A 1 97 ? 2.880 -11.046 -2.380 1.00 96.62 97 PRO A C 1
ATOM 752 O O . PRO A 1 97 ? 1.760 -11.128 -2.892 1.00 96.62 97 PRO A O 1
ATOM 755 N N . GLU A 1 98 ? 3.067 -10.531 -1.156 1.00 96.50 98 GLU A N 1
ATOM 756 C CA . GLU A 1 98 ? 1.971 -9.944 -0.371 1.00 96.50 98 GLU A CA 1
ATOM 757 C C . GLU A 1 98 ? 1.500 -8.637 -1.014 1.00 96.50 98 GL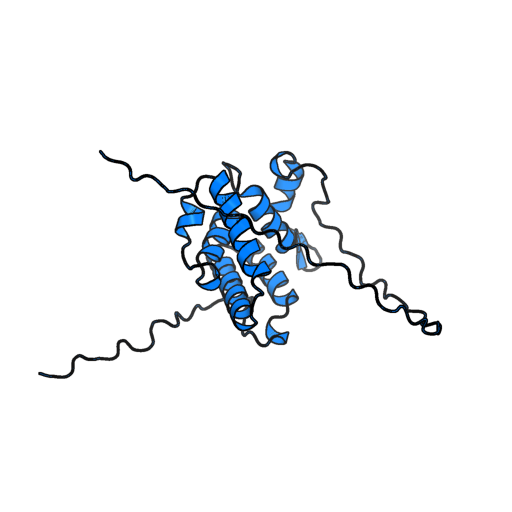U A C 1
ATOM 759 O O . GLU A 1 98 ? 0.295 -8.431 -1.170 1.00 96.50 98 GLU A O 1
ATOM 764 N N . CYS A 1 99 ? 2.439 -7.793 -1.463 1.00 97.75 99 CYS A N 1
ATOM 765 C CA . CYS A 1 99 ? 2.124 -6.574 -2.211 1.00 97.75 99 CYS A CA 1
ATOM 766 C C . CYS A 1 99 ? 1.350 -6.887 -3.494 1.00 97.75 99 CYS A C 1
ATOM 768 O O . CYS A 1 99 ? 0.316 -6.273 -3.755 1.00 97.75 99 CYS A O 1
ATOM 770 N N . SER A 1 100 ? 1.828 -7.865 -4.269 1.00 97.62 100 SER A N 1
ATOM 771 C CA . SER A 1 100 ? 1.186 -8.286 -5.513 1.00 97.62 100 SER A CA 1
ATOM 772 C C . SER A 1 100 ? -0.225 -8.802 -5.276 1.00 97.62 100 SER A C 1
ATOM 774 O O . SER A 1 100 ? -1.167 -8.337 -5.913 1.00 97.62 100 SER A O 1
ATOM 776 N N . SER A 1 101 ? -0.391 -9.703 -4.311 1.00 97.50 101 SER A N 1
ATOM 777 C CA . SER A 1 101 ? -1.692 -10.292 -3.999 1.00 97.50 101 SER A CA 1
ATOM 778 C C . SER A 1 101 ? -2.689 -9.232 -3.525 1.00 97.50 101 SER A C 1
ATOM 780 O O . SER A 1 101 ? -3.834 -9.218 -3.979 1.00 97.50 101 SER A O 1
ATOM 782 N N . TYR A 1 102 ? -2.259 -8.316 -2.650 1.00 97.62 102 TYR A N 1
ATOM 783 C CA . TYR A 1 102 ? -3.121 -7.267 -2.106 1.00 97.62 102 TYR A CA 1
ATOM 784 C C . TYR A 1 102 ? -3.502 -6.225 -3.157 1.00 97.62 102 TYR A C 1
ATOM 786 O O . TYR A 1 102 ? -4.691 -5.987 -3.373 1.00 97.62 102 TYR A O 1
ATOM 794 N N . LEU A 1 103 ? -2.521 -5.628 -3.844 1.00 97.94 103 LEU A N 1
ATOM 795 C CA . LEU A 1 103 ? -2.803 -4.576 -4.817 1.00 97.94 103 LEU A CA 1
ATOM 796 C C . LEU A 1 103 ? -3.534 -5.129 -6.042 1.00 97.94 103 LEU A C 1
ATOM 798 O O . LEU A 1 103 ? -4.508 -4.523 -6.474 1.00 97.94 103 LEU A O 1
ATOM 802 N N . CYS A 1 104 ? -3.177 -6.306 -6.560 1.00 97.62 104 CYS A N 1
ATOM 803 C CA . CYS A 1 104 ? -3.929 -6.874 -7.680 1.00 97.62 104 CYS A CA 1
ATOM 804 C C . CYS A 1 104 ? -5.358 -7.289 -7.289 1.00 97.62 104 CYS A C 1
ATOM 806 O O . CYS A 1 104 ? -6.260 -7.191 -8.120 1.00 97.62 104 CYS A O 1
ATOM 808 N N . CYS A 1 105 ? -5.604 -7.688 -6.033 1.00 97.50 105 CYS A N 1
ATOM 809 C CA . CYS A 1 105 ? -6.970 -7.842 -5.524 1.00 97.50 105 CYS A CA 1
ATOM 810 C C . CYS A 1 105 ? -7.714 -6.498 -5.520 1.00 97.50 105 CYS A C 1
ATOM 812 O O . CYS A 1 105 ? -8.830 -6.419 -6.033 1.00 97.50 105 CYS A O 1
ATOM 814 N N . LEU A 1 106 ? -7.083 -5.439 -4.995 1.00 96.81 106 LEU A N 1
ATOM 815 C CA . LEU A 1 106 ? -7.672 -4.103 -4.896 1.00 96.81 106 LEU A CA 1
ATOM 816 C C . LEU A 1 106 ? -8.059 -3.558 -6.274 1.00 96.81 106 LEU A C 1
ATOM 818 O O . LEU A 1 106 ? -9.210 -3.186 -6.481 1.00 96.81 106 LEU A O 1
ATOM 822 N N . PHE A 1 107 ? -7.135 -3.573 -7.236 1.00 95.94 107 PHE A N 1
ATOM 823 C CA . PHE A 1 107 ? -7.393 -3.111 -8.605 1.00 95.94 107 PHE A CA 1
ATOM 824 C C . PHE A 1 107 ? -8.340 -4.034 -9.394 1.00 95.94 107 PHE A C 1
ATOM 826 O O . PHE A 1 107 ? -8.887 -3.629 -10.415 1.00 95.94 107 PHE A O 1
ATOM 833 N N . GLY A 1 108 ? -8.617 -5.238 -8.885 1.00 95.25 108 GLY A N 1
ATOM 834 C CA . GLY A 1 108 ? -9.683 -6.110 -9.377 1.00 95.25 108 GLY A CA 1
ATOM 835 C C . GLY A 1 108 ? -11.091 -5.721 -8.930 1.00 95.25 108 GLY A C 1
ATOM 836 O O . GLY A 1 108 ? -12.058 -6.336 -9.372 1.00 95.25 108 GLY A O 1
ATOM 837 N N . CYS A 1 109 ? -11.250 -4.729 -8.054 1.00 95.56 109 CYS A N 1
ATOM 838 C CA . CYS A 1 109 ? -12.570 -4.256 -7.655 1.00 95.56 109 CYS A CA 1
ATOM 839 C C . CYS A 1 109 ? -13.222 -3.388 -8.735 1.00 95.56 109 CYS A C 1
ATOM 841 O O . CYS A 1 109 ? -12.557 -2.671 -9.477 1.00 95.56 109 CYS A O 1
ATOM 843 N N . GLU A 1 110 ? -14.557 -3.401 -8.783 1.00 94.00 110 GLU A N 1
ATOM 844 C CA . GLU A 1 110 ? -15.356 -2.679 -9.787 1.00 94.00 110 GLU A CA 1
ATOM 845 C C . GLU A 1 110 ? -15.024 -1.180 -9.853 1.00 94.00 110 GLU A C 1
ATOM 847 O O . GLU A 1 110 ? -14.954 -0.603 -10.935 1.00 94.00 110 GLU A O 1
ATOM 852 N N . VAL A 1 111 ? -14.731 -0.562 -8.704 1.00 92.69 111 VAL A N 1
ATOM 853 C CA . VAL A 1 111 ? -14.352 0.859 -8.607 1.00 92.69 111 VAL A CA 1
ATOM 854 C C . VAL A 1 111 ? -13.055 1.195 -9.365 1.00 92.69 111 VAL A C 1
ATOM 856 O O . VAL A 1 111 ? -12.834 2.353 -9.712 1.00 92.69 111 VAL A O 1
ATOM 859 N N . TRP A 1 112 ? -12.228 0.186 -9.646 1.00 90.81 112 TRP A N 1
ATOM 860 C CA . TRP A 1 112 ? -10.980 0.267 -10.406 1.00 90.81 112 TRP A CA 1
ATOM 861 C C . TRP A 1 112 ? -11.093 -0.310 -11.827 1.00 90.81 112 TRP A C 1
ATOM 863 O O . TRP A 1 112 ? -10.107 -0.328 -12.553 1.00 90.81 112 TRP A O 1
ATOM 873 N N . GLY A 1 113 ? -12.281 -0.766 -12.241 1.00 87.44 113 GLY A N 1
ATOM 874 C CA . GLY A 1 113 ? -12.517 -1.391 -13.549 1.00 87.44 113 GLY A CA 1
ATOM 875 C C . GLY A 1 113 ? -12.785 -2.898 -13.499 1.00 87.44 113 GLY A C 1
ATOM 876 O O . GLY A 1 113 ? -13.237 -3.454 -14.496 1.00 87.44 113 GLY A O 1
ATOM 877 N N . GLY A 1 114 ? -12.598 -3.553 -12.347 1.00 87.44 114 GLY A N 1
ATOM 878 C CA . GLY A 1 114 ? -13.073 -4.922 -12.118 1.00 87.44 114 GLY A CA 1
ATOM 879 C C . GLY A 1 114 ? -12.201 -6.051 -12.680 1.00 87.44 114 GLY A C 1
ATOM 880 O O . GLY A 1 114 ? -12.651 -7.196 -12.697 1.00 87.44 114 GLY A O 1
ATOM 881 N N . ASP A 1 115 ? -10.988 -5.761 -13.156 1.00 90.19 115 ASP A N 1
ATOM 882 C CA . ASP A 1 115 ? -10.127 -6.743 -13.820 1.00 90.19 115 ASP A CA 1
ATOM 883 C C . ASP A 1 115 ? -8.754 -6.849 -13.141 1.00 90.19 115 ASP A C 1
ATOM 885 O O . ASP A 1 115 ? -7.821 -6.103 -13.436 1.00 90.19 115 ASP A O 1
ATOM 889 N N . SER A 1 116 ? -8.615 -7.818 -12.230 1.00 91.19 116 SER A N 1
ATOM 890 C CA . SER A 1 116 ? -7.336 -8.102 -11.567 1.00 91.19 116 SER A CA 1
ATOM 891 C C . SER A 1 116 ? -6.311 -8.746 -12.498 1.00 91.19 116 SER A C 1
ATOM 893 O O . SER A 1 116 ? -5.127 -8.789 -12.150 1.00 91.19 116 SER A O 1
ATOM 895 N N . THR A 1 117 ? -6.735 -9.265 -13.659 1.00 93.56 117 THR A N 1
ATOM 896 C CA . THR A 1 117 ? -5.837 -10.003 -14.551 1.00 93.56 117 THR A CA 1
ATOM 897 C C . THR A 1 117 ? -4.769 -9.096 -15.130 1.00 93.56 117 THR A C 1
ATOM 899 O O . THR A 1 117 ? -3.623 -9.523 -15.169 1.00 93.56 117 THR A O 1
ATOM 902 N N . GLN A 1 118 ? -5.097 -7.833 -15.422 1.00 92.00 118 GLN A N 1
ATOM 903 C CA . GLN A 1 118 ? -4.137 -6.824 -15.882 1.00 92.00 118 GLN A CA 1
ATOM 904 C C . GLN A 1 118 ? -2.960 -6.724 -14.903 1.00 92.00 118 GLN A C 1
ATOM 906 O O . GLN A 1 118 ? -1.828 -7.041 -15.250 1.00 92.00 118 GLN A O 1
ATOM 911 N N . CYS A 1 119 ? -3.224 -6.460 -13.623 1.00 95.06 119 CYS A N 1
ATOM 912 C CA . CYS A 1 119 ? -2.166 -6.375 -12.610 1.00 95.06 119 CYS A CA 1
ATOM 913 C C . CYS A 1 119 ? -1.311 -7.656 -12.485 1.00 95.06 119 CYS A C 1
ATOM 915 O O . CYS A 1 119 ? -0.112 -7.572 -12.214 1.00 95.06 119 CYS A O 1
ATOM 917 N N . LEU A 1 120 ? -1.910 -8.838 -12.674 1.00 94.00 120 LEU A N 1
ATOM 918 C CA . LEU A 1 120 ? -1.226 -10.128 -12.532 1.00 94.00 120 LEU A CA 1
ATOM 919 C C . LEU A 1 120 ? -0.440 -10.555 -13.780 1.00 94.00 120 LEU A C 1
ATOM 921 O O . LEU A 1 120 ? 0.538 -11.290 -13.642 1.00 94.00 120 LEU A O 1
ATOM 925 N N . SER A 1 121 ? -0.876 -10.154 -14.976 1.00 94.31 121 SER A N 1
ATOM 926 C CA . SER A 1 121 ? -0.288 -10.596 -16.245 1.00 94.31 121 SER A CA 1
ATOM 927 C C . SER A 1 121 ? 0.659 -9.592 -16.888 1.00 94.31 121 SER A C 1
ATOM 929 O O . SER A 1 121 ? 1.446 -10.003 -17.740 1.00 94.31 121 SER A O 1
ATOM 931 N N . GLU A 1 122 ? 0.580 -8.311 -16.517 1.00 94.12 122 GLU A N 1
ATOM 932 C CA . GLU A 1 122 ? 1.476 -7.288 -17.059 1.00 94.12 122 GLU A CA 1
ATOM 933 C C . GLU A 1 122 ? 2.942 -7.551 -16.678 1.00 94.12 122 GLU A C 1
ATOM 935 O O . GLU A 1 122 ? 3.263 -8.075 -15.601 1.00 94.12 122 GLU A O 1
ATOM 940 N N . ASP A 1 123 ? 3.858 -7.141 -17.560 1.00 97.25 123 ASP A N 1
ATOM 941 C CA . ASP A 1 123 ? 5.271 -7.065 -17.205 1.00 97.25 123 ASP A CA 1
ATOM 942 C C . ASP A 1 123 ? 5.492 -6.031 -16.084 1.00 97.25 123 ASP A C 1
ATOM 944 O O . ASP A 1 123 ? 4.645 -5.166 -15.859 1.00 97.25 123 ASP A O 1
ATOM 948 N N . PRO A 1 124 ? 6.614 -6.085 -15.344 1.00 97.50 124 PRO A N 1
ATOM 949 C CA . PRO A 1 124 ? 6.798 -5.203 -14.197 1.00 97.50 124 PRO A CA 1
ATOM 950 C C . PRO A 1 124 ? 6.666 -3.710 -14.526 1.00 97.50 124 PRO A C 1
ATOM 952 O O . PRO A 1 124 ? 6.106 -2.965 -13.724 1.00 97.50 124 PRO A O 1
ATOM 955 N N . THR A 1 125 ? 7.141 -3.268 -15.695 1.00 97.00 125 THR A N 1
ATOM 956 C CA . THR A 1 125 ? 7.087 -1.847 -16.068 1.00 97.00 125 THR A CA 1
ATOM 957 C C . THR A 1 125 ? 5.652 -1.425 -16.351 1.00 97.00 125 THR A C 1
ATOM 959 O O . THR A 1 125 ? 5.185 -0.436 -15.784 1.00 97.00 125 THR A O 1
ATOM 962 N N . GLU A 1 126 ? 4.930 -2.202 -17.157 1.00 97.44 126 GLU A N 1
ATOM 963 C CA . GLU A 1 126 ? 3.525 -1.925 -17.469 1.00 97.44 126 GLU A CA 1
ATOM 964 C C . GLU A 1 126 ? 2.629 -2.048 -16.235 1.00 97.44 126 GLU A C 1
ATOM 966 O O . GLU A 1 126 ? 1.745 -1.222 -16.021 1.00 97.44 126 GLU A O 1
ATOM 971 N N . ARG A 1 127 ? 2.926 -2.986 -15.333 1.00 96.75 127 ARG A N 1
ATOM 972 C CA . ARG A 1 127 ? 2.243 -3.107 -14.043 1.00 96.75 127 ARG A CA 1
ATOM 973 C C . ARG A 1 127 ? 2.417 -1.861 -13.179 1.00 96.75 127 ARG A C 1
ATOM 975 O O . ARG A 1 127 ? 1.443 -1.380 -12.607 1.00 96.75 127 ARG A O 1
ATOM 982 N N . TYR A 1 128 ? 3.636 -1.328 -13.069 1.00 97.19 128 TYR A N 1
ATOM 983 C CA . TYR A 1 128 ? 3.874 -0.081 -12.338 1.00 97.19 128 TYR A CA 1
ATOM 984 C C . TYR A 1 128 ? 3.071 1.078 -12.941 1.00 97.19 128 TYR A C 1
ATOM 986 O O . TYR A 1 128 ? 2.369 1.781 -12.210 1.00 97.19 128 TYR A O 1
ATOM 994 N N . ASN A 1 129 ? 3.122 1.238 -14.267 1.00 96.81 129 ASN A N 1
ATOM 995 C CA . ASN A 1 129 ? 2.376 2.280 -14.971 1.00 96.81 129 ASN A CA 1
ATOM 996 C C . ASN A 1 129 ? 0.869 2.129 -14.744 1.00 96.81 129 ASN A C 1
ATOM 998 O O . ASN A 1 129 ? 0.223 3.088 -14.329 1.00 96.81 129 ASN A O 1
ATOM 1002 N N . PHE A 1 130 ? 0.327 0.920 -14.904 1.00 95.94 130 PHE A N 1
ATOM 1003 C CA . PHE A 1 130 ? -1.084 0.611 -14.681 1.00 95.94 130 PHE A CA 1
ATOM 1004 C C . PHE A 1 130 ? -1.560 1.036 -13.288 1.00 95.94 130 PHE A C 1
ATOM 1006 O O . PHE A 1 130 ? -2.578 1.722 -13.168 1.00 95.94 130 PHE A O 1
ATOM 1013 N N . LEU A 1 131 ? -0.823 0.675 -12.230 1.00 95.44 131 LEU A N 1
ATOM 1014 C CA . LEU A 1 131 ? -1.196 1.019 -10.854 1.00 95.44 131 LEU A CA 1
ATOM 1015 C C . LEU A 1 131 ? -1.176 2.539 -10.623 1.00 95.44 131 LEU A C 1
ATOM 1017 O O . LEU A 1 131 ? -2.084 3.087 -9.989 1.00 95.44 131 LEU A O 1
ATOM 1021 N N . GLN A 1 132 ? -0.163 3.232 -11.150 1.00 95.81 132 GLN A N 1
ATOM 1022 C CA . GLN A 1 132 ? -0.006 4.678 -10.979 1.00 95.81 132 GLN A CA 1
ATOM 1023 C C . GLN A 1 132 ? -1.038 5.470 -11.790 1.00 95.81 132 GLN A C 1
ATOM 1025 O O . GLN A 1 132 ? -1.649 6.405 -11.264 1.00 95.81 132 GLN A O 1
ATOM 1030 N N . GLU A 1 133 ? -1.274 5.083 -13.043 1.00 95.12 133 GLU A N 1
ATOM 1031 C CA . GLU A 1 133 ? -2.245 5.715 -13.936 1.00 95.12 133 GLU A CA 1
ATOM 1032 C C . GLU A 1 133 ? -3.675 5.497 -13.452 1.00 95.12 133 GLU A C 1
ATOM 1034 O O . GLU A 1 133 ? -4.424 6.467 -13.335 1.00 95.12 133 GLU A O 1
ATOM 1039 N N . SER A 1 134 ? -4.036 4.266 -13.079 1.00 94.31 134 SER A N 1
ATOM 1040 C CA . SER A 1 134 ? -5.367 3.949 -12.550 1.00 94.31 134 SER A CA 1
ATOM 1041 C C . SER A 1 134 ? -5.670 4.773 -11.298 1.00 94.31 134 SER A C 1
ATOM 1043 O O . SER A 1 134 ? -6.731 5.397 -11.189 1.00 94.31 134 SER A O 1
ATOM 1045 N N . ARG A 1 135 ? -4.700 4.868 -10.376 1.00 94.44 135 ARG A N 1
ATOM 1046 C CA . ARG A 1 135 ? -4.794 5.723 -9.186 1.00 94.44 135 ARG A CA 1
ATOM 1047 C C . ARG A 1 135 ? -4.979 7.192 -9.565 1.00 94.44 135 ARG A C 1
ATOM 1049 O O . ARG A 1 135 ? -5.915 7.834 -9.087 1.00 94.44 135 ARG A O 1
ATOM 1056 N N . ALA A 1 136 ? -4.118 7.732 -10.424 1.00 94.94 136 ALA A N 1
ATOM 1057 C CA . ALA A 1 136 ? -4.192 9.127 -10.851 1.00 94.94 136 ALA A CA 1
ATOM 1058 C C . ALA A 1 136 ? -5.527 9.449 -11.544 1.00 94.94 136 ALA A C 1
ATOM 1060 O O . ALA A 1 136 ? -6.123 10.497 -11.280 1.00 94.94 136 ALA A O 1
ATOM 1061 N N . GLN A 1 137 ? -6.035 8.543 -12.379 1.00 93.69 137 GLN A N 1
ATOM 1062 C CA . GLN A 1 137 ? -7.312 8.685 -13.070 1.00 93.69 137 GLN A CA 1
ATOM 1063 C C . GLN A 1 137 ? -8.482 8.753 -12.084 1.00 93.69 137 GLN A C 1
ATOM 1065 O O . GLN A 1 137 ? -9.298 9.670 -12.177 1.00 93.69 137 GLN A O 1
ATOM 1070 N N . MET A 1 138 ? -8.539 7.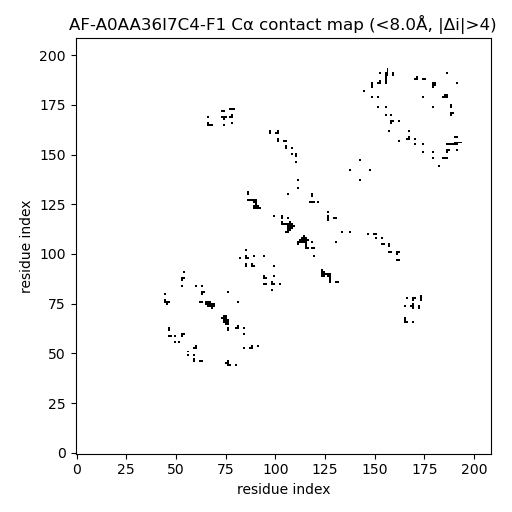849 -11.100 1.00 91.50 138 MET A N 1
ATOM 1071 C CA . MET A 1 138 ? -9.594 7.873 -10.082 1.00 91.50 138 MET A CA 1
ATOM 1072 C C . MET A 1 138 ? -9.580 9.184 -9.286 1.00 91.50 138 MET A C 1
ATOM 1074 O O . MET A 1 138 ? -10.617 9.830 -9.126 1.00 91.50 138 MET A O 1
ATOM 1078 N N . PHE A 1 139 ? -8.415 9.589 -8.771 1.00 91.44 139 PHE A N 1
ATOM 1079 C CA . PHE A 1 139 ? -8.333 10.764 -7.902 1.00 91.44 139 PHE A CA 1
ATOM 1080 C C . PHE A 1 139 ? -8.517 12.083 -8.664 1.00 91.44 139 PHE A C 1
ATOM 1082 O O . PHE A 1 139 ? -9.094 13.019 -8.110 1.00 91.44 139 PHE A O 1
ATOM 1089 N N . SER A 1 140 ? -8.094 12.161 -9.929 1.00 94.50 140 SER A N 1
ATOM 1090 C CA . SER A 1 140 ? -8.297 13.354 -10.765 1.00 94.50 140 SER A CA 1
ATOM 1091 C C . SER A 1 140 ? -9.745 13.532 -11.228 1.00 94.50 140 SER A C 1
ATOM 1093 O O . SER A 1 140 ? -10.195 14.667 -11.370 1.00 94.50 140 SER A O 1
ATOM 1095 N N . ALA A 1 141 ? -10.498 12.441 -11.405 1.00 93.19 141 ALA A N 1
ATOM 1096 C CA . 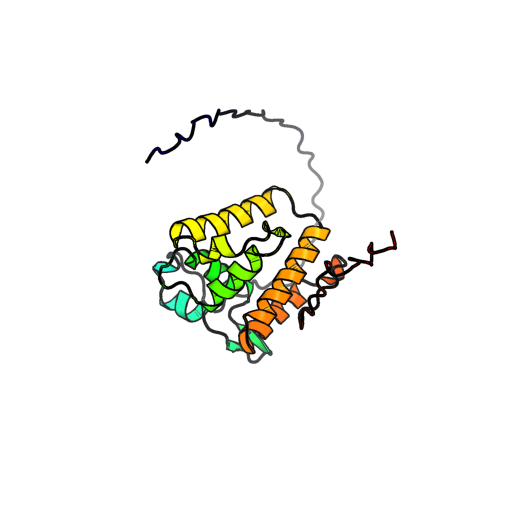ALA A 1 141 ? -11.921 12.496 -11.740 1.00 93.19 141 ALA A CA 1
ATOM 1097 C C . ALA A 1 141 ? -12.807 12.977 -10.572 1.00 93.19 141 ALA A C 1
ATOM 1099 O O . ALA A 1 141 ? -13.947 13.383 -10.794 1.00 93.19 141 ALA A O 1
ATOM 1100 N N . GLY A 1 142 ? -12.278 12.965 -9.343 1.00 92.94 142 GLY A N 1
ATOM 1101 C CA . GLY A 1 142 ? -13.017 13.276 -8.124 1.00 92.94 142 GLY A CA 1
ATOM 1102 C C . GLY A 1 142 ? -13.814 12.069 -7.633 1.00 92.94 142 GLY A C 1
ATOM 1103 O O . GLY A 1 142 ? -14.825 11.687 -8.216 1.00 92.94 142 GLY A O 1
ATOM 1104 N N . ILE A 1 143 ? -13.371 11.472 -6.525 1.00 92.88 143 ILE A N 1
ATOM 1105 C CA . ILE A 1 143 ? -14.039 10.305 -5.943 1.00 92.88 143 ILE A CA 1
ATOM 1106 C C . ILE A 1 143 ? -15.344 10.717 -5.250 1.00 92.88 143 ILE A C 1
ATOM 1108 O O . ILE A 1 143 ? -15.351 11.543 -4.333 1.00 92.88 143 ILE A O 1
ATOM 1112 N N . THR A 1 144 ? -16.459 10.126 -5.673 1.00 94.56 144 THR A N 1
ATOM 1113 C CA . THR A 1 144 ? -17.746 10.285 -4.980 1.00 94.56 144 THR A CA 1
ATOM 1114 C C . THR A 1 144 ? -17.721 9.583 -3.619 1.00 94.56 144 THR A C 1
ATOM 1116 O O . THR A 1 144 ? -16.882 8.718 -3.348 1.00 94.56 144 THR A O 1
ATOM 1119 N N . ARG A 1 145 ? -18.658 9.934 -2.734 1.00 94.00 145 ARG A N 1
ATOM 1120 C CA . ARG A 1 145 ? -18.780 9.297 -1.414 1.00 94.00 145 ARG A CA 1
ATOM 1121 C C . ARG A 1 145 ? -19.051 7.796 -1.542 1.00 94.00 145 ARG A C 1
ATOM 1123 O O . ARG A 1 145 ? -18.457 7.001 -0.822 1.00 94.00 145 ARG A O 1
ATOM 1130 N N . GLU A 1 146 ? -19.909 7.414 -2.480 1.00 93.44 146 GLU A N 1
ATOM 1131 C CA . GLU A 1 146 ? -20.307 6.036 -2.757 1.00 93.44 146 GLU A CA 1
ATOM 1132 C C . GLU A 1 146 ? -19.124 5.209 -3.281 1.00 93.44 146 GLU A C 1
ATOM 1134 O O . GLU A 1 146 ? -18.892 4.085 -2.825 1.00 93.44 146 GLU A O 1
ATOM 1139 N N . GLN A 1 147 ? -18.324 5.784 -4.186 1.00 93.88 147 GLN A N 1
ATOM 1140 C CA . GLN A 1 147 ? -17.088 5.158 -4.660 1.00 93.88 147 GLN A CA 1
ATOM 1141 C C . GLN A 1 147 ? -16.073 5.001 -3.529 1.00 93.88 147 GLN A C 1
ATOM 1143 O O . GLN A 1 147 ? -15.471 3.937 -3.413 1.00 93.88 147 GLN A O 1
ATOM 1148 N N . ARG A 1 148 ? -15.933 6.001 -2.647 1.00 94.12 148 ARG A N 1
ATOM 1149 C CA . ARG A 1 148 ? -15.077 5.885 -1.459 1.00 94.12 148 ARG A CA 1
ATOM 1150 C C . ARG A 1 148 ? -15.541 4.752 -0.544 1.00 94.12 148 ARG A C 1
ATOM 1152 O O . ARG A 1 148 ? -14.719 3.929 -0.167 1.00 94.12 148 ARG A O 1
ATOM 1159 N N . CYS A 1 149 ? -16.840 4.641 -0.251 1.00 94.56 149 CYS A N 1
ATOM 1160 C CA . CYS A 1 149 ? -17.361 3.509 0.527 1.00 94.56 149 CYS A CA 1
ATOM 1161 C C . CYS A 1 149 ? -17.022 2.160 -0.120 1.00 94.56 149 CYS A C 1
ATOM 1163 O O . CYS A 1 149 ? -16.669 1.207 0.570 1.00 94.56 149 CYS A O 1
ATOM 1165 N N . THR A 1 150 ? -17.167 2.069 -1.443 1.00 94.56 150 THR A N 1
ATOM 1166 C CA . THR A 1 150 ? -16.899 0.840 -2.201 1.00 94.56 150 THR A CA 1
ATOM 1167 C C . THR A 1 150 ? -15.416 0.482 -2.162 1.00 94.56 150 THR A C 1
ATOM 1169 O O . THR A 1 150 ? -15.070 -0.679 -1.955 1.00 94.56 150 THR A O 1
ATOM 1172 N N . LEU A 1 151 ? -14.547 1.485 -2.289 1.00 94.44 151 LEU A N 1
ATOM 1173 C CA . LEU A 1 151 ? -13.101 1.341 -2.189 1.00 94.44 151 LEU A CA 1
ATOM 1174 C C . LEU A 1 151 ? -12.676 0.850 -0.802 1.00 94.44 151 LEU A C 1
ATOM 1176 O O . LEU A 1 151 ? -11.926 -0.112 -0.710 1.00 94.44 151 LEU A O 1
ATOM 1180 N N . GLU A 1 152 ? -13.217 1.421 0.271 1.00 94.69 152 GLU A N 1
ATOM 1181 C CA . GLU A 1 152 ? -12.883 0.992 1.635 1.00 94.69 152 GLU A CA 1
ATOM 1182 C C . GLU A 1 152 ? -13.376 -0.424 1.948 1.00 94.69 152 GLU A C 1
ATOM 1184 O O . GLU A 1 152 ? -12.666 -1.221 2.560 1.00 94.69 152 GLU A O 1
ATOM 1189 N N . LYS A 1 153 ? -14.565 -0.796 1.458 1.00 94.88 153 LYS A N 1
ATOM 1190 C CA . LYS A 1 153 ? -15.051 -2.183 1.543 1.00 94.88 153 LYS A CA 1
ATOM 1191 C C . LYS A 1 153 ? -14.155 -3.151 0.772 1.00 94.88 153 LYS A C 1
ATOM 1193 O O . LYS A 1 153 ? -13.905 -4.256 1.248 1.00 94.88 153 LYS A O 1
ATOM 1198 N N . CYS A 1 154 ? -13.686 -2.743 -0.405 1.00 95.56 154 CYS A N 1
ATOM 1199 C CA . CYS A 1 154 ? -12.750 -3.526 -1.203 1.00 95.56 154 CYS A CA 1
ATOM 1200 C C . CYS A 1 154 ? -11.398 -3.688 -0.490 1.00 95.56 154 CYS A C 1
ATOM 1202 O O . CYS A 1 154 ? -10.910 -4.811 -0.391 1.00 95.56 154 CYS A O 1
ATOM 1204 N N . ASN A 1 155 ? -10.843 -2.611 0.077 1.00 95.56 155 ASN A N 1
ATOM 1205 C CA . ASN A 1 155 ? -9.624 -2.664 0.886 1.00 95.56 155 ASN A CA 1
ATOM 1206 C C . ASN A 1 155 ? -9.770 -3.676 2.030 1.00 95.56 155 ASN A C 1
ATOM 1208 O O . ASN A 1 155 ? -8.933 -4.565 2.168 1.00 95.56 155 ASN A O 1
ATOM 1212 N N . ALA A 1 156 ? -10.870 -3.609 2.787 1.00 95.25 156 ALA A N 1
ATOM 1213 C CA . ALA A 1 156 ? -11.115 -4.519 3.905 1.00 95.25 156 ALA A CA 1
ATOM 1214 C C . ALA A 1 156 ? -11.245 -5.980 3.454 1.00 95.25 156 ALA A C 1
ATOM 1216 O O . ALA A 1 156 ? -10.759 -6.893 4.123 1.00 95.25 156 ALA A O 1
ATOM 1217 N N . TYR A 1 157 ? -11.869 -6.211 2.298 1.00 94.62 157 TYR A N 1
ATOM 1218 C CA . TYR A 1 157 ? -11.947 -7.535 1.691 1.00 94.62 157 TYR A CA 1
ATOM 1219 C C . TYR A 1 157 ? -10.577 -8.064 1.274 1.00 94.62 157 TYR A C 1
ATOM 1221 O O . TYR A 1 157 ? -10.198 -9.154 1.696 1.00 94.62 157 TYR A O 1
ATOM 1229 N N . CYS A 1 158 ? -9.818 -7.300 0.492 1.00 96.12 158 CYS A N 1
ATOM 1230 C CA . CYS A 1 158 ? -8.511 -7.731 0.010 1.00 96.12 158 CYS A CA 1
ATOM 1231 C C . CYS A 1 158 ? -7.513 -7.917 1.153 1.00 96.12 158 CYS A C 1
ATOM 1233 O O . CYS A 1 158 ? -6.786 -8.909 1.160 1.00 96.12 158 CYS A O 1
ATOM 1235 N N . ALA A 1 159 ? -7.542 -7.043 2.162 1.00 95.94 159 ALA A N 1
ATOM 1236 C CA . ALA A 1 159 ? -6.759 -7.212 3.377 1.00 95.94 159 ALA A CA 1
ATOM 1237 C C . ALA A 1 159 ? -7.092 -8.542 4.062 1.00 95.94 159 ALA A C 1
ATOM 1239 O O . ALA A 1 159 ? -6.188 -9.304 4.386 1.00 95.94 159 ALA A O 1
ATOM 1240 N N . LYS A 1 160 ? -8.379 -8.885 4.198 1.00 93.50 160 LYS A N 1
ATOM 1241 C CA . LYS A 1 160 ? -8.793 -10.151 4.815 1.00 93.50 160 LYS A CA 1
ATOM 1242 C C . LYS A 1 160 ? -8.413 -11.391 4.001 1.00 93.50 160 LYS A C 1
ATOM 1244 O O . LYS A 1 160 ? -8.155 -12.441 4.582 1.00 93.50 160 LYS A O 1
ATOM 1249 N N . GLN A 1 161 ? -8.450 -11.299 2.673 1.00 94.94 161 GLN A N 1
ATOM 1250 C CA . GLN A 1 161 ? -8.127 -12.424 1.791 1.00 94.94 161 GLN A CA 1
ATOM 1251 C C . GLN A 1 161 ? -6.625 -12.697 1.719 1.00 94.94 161 GLN A C 1
ATOM 1253 O O . GLN A 1 161 ? -6.217 -13.852 1.622 1.00 94.94 161 GLN A O 1
ATOM 1258 N N . VAL A 1 162 ? -5.815 -11.638 1.719 1.00 95.38 162 VAL A N 1
ATOM 1259 C CA . VAL A 1 162 ? -4.375 -11.728 1.456 1.00 95.38 162 VAL A CA 1
ATOM 1260 C C . VAL A 1 162 ? -3.573 -11.787 2.742 1.00 95.38 162 VAL A C 1
ATOM 1262 O O . VAL A 1 162 ? -2.620 -12.560 2.842 1.00 95.38 162 VAL A O 1
ATOM 1265 N N . PHE A 1 163 ? -3.926 -10.960 3.721 1.00 94.50 163 PHE A N 1
ATOM 1266 C CA . PHE A 1 163 ? -3.130 -10.827 4.925 1.00 94.50 163 PHE A CA 1
ATOM 1267 C C . PHE A 1 163 ? -3.489 -11.865 5.972 1.00 94.50 163 PHE A C 1
ATOM 1269 O O . PHE A 1 163 ? -4.626 -12.306 6.121 1.00 94.50 163 PHE A O 1
ATOM 1276 N N . MET A 1 164 ? -2.464 -12.217 6.737 1.00 84.31 164 MET A N 1
ATOM 1277 C CA . MET A 1 164 ? -2.596 -12.959 7.981 1.00 84.31 164 MET A CA 1
ATOM 1278 C C . MET A 1 164 ? -2.462 -12.004 9.177 1.00 84.31 164 MET A C 1
ATOM 1280 O O . MET A 1 164 ? -2.371 -10.790 9.016 1.00 84.31 164 MET A O 1
ATOM 1284 N N . THR A 1 165 ? -2.388 -12.570 10.380 1.00 87.69 165 THR A N 1
ATOM 1285 C CA . THR A 1 165 ? -2.311 -11.912 11.698 1.00 87.69 165 THR A CA 1
ATOM 1286 C C . THR A 1 165 ? -1.755 -10.480 11.719 1.00 87.69 165 THR A C 1
ATOM 1288 O O . THR A 1 165 ? -2.511 -9.539 11.953 1.00 87.69 165 THR A O 1
ATOM 1291 N N . CYS A 1 166 ? -0.448 -10.292 11.513 1.00 93.38 166 CYS A N 1
ATOM 1292 C CA . CYS A 1 166 ? 0.188 -8.998 11.770 1.00 93.38 166 CYS A CA 1
ATOM 1293 C C . CYS A 1 166 ? -0.224 -7.930 10.746 1.00 93.38 166 CYS A C 1
ATOM 1295 O O . CYS A 1 166 ? -0.619 -6.832 11.128 1.00 93.38 166 CYS A O 1
ATOM 1297 N N . ARG A 1 167 ? -0.187 -8.264 9.452 1.00 94.75 167 ARG A N 1
ATOM 1298 C CA . ARG A 1 167 ? -0.518 -7.327 8.368 1.00 94.75 167 ARG A CA 1
ATOM 1299 C C . ARG A 1 167 ? -2.021 -7.015 8.321 1.00 94.75 167 ARG A C 1
ATOM 1301 O O . ARG A 1 167 ? -2.405 -5.885 8.045 1.00 94.75 167 ARG A O 1
ATOM 1308 N N . GLU A 1 168 ? -2.870 -7.978 8.687 1.00 94.94 168 GLU A N 1
ATOM 1309 C CA . GLU A 1 168 ? -4.304 -7.748 8.904 1.00 94.94 168 GLU A CA 1
ATOM 1310 C C . GLU A 1 168 ? -4.516 -6.742 10.043 1.00 94.94 168 GLU A C 1
ATOM 1312 O O . GLU A 1 168 ? -5.233 -5.763 9.864 1.00 94.94 168 GLU A O 1
ATOM 1317 N N . THR A 1 169 ? -3.817 -6.912 11.171 1.00 94.88 169 THR A N 1
ATOM 1318 C CA . THR A 1 169 ? -3.877 -5.968 12.304 1.00 94.88 169 THR A CA 1
ATOM 1319 C C . THR A 1 169 ? -3.409 -4.567 11.897 1.00 94.88 169 THR A C 1
ATOM 1321 O O . THR A 1 169 ? -4.057 -3.578 12.235 1.00 94.88 169 THR A O 1
ATOM 1324 N N . GLN A 1 170 ? -2.316 -4.478 11.132 1.00 95.56 170 GLN A N 1
ATOM 1325 C CA . GLN A 1 170 ? -1.796 -3.226 10.576 1.00 95.56 170 GLN A CA 1
ATOM 1326 C C . GLN A 1 170 ? -2.858 -2.508 9.724 1.00 95.56 170 GLN A C 1
ATOM 1328 O O . GLN A 1 170 ? -3.090 -1.310 9.896 1.00 95.56 170 GLN A O 1
ATOM 1333 N N . TYR A 1 171 ? -3.549 -3.243 8.845 1.00 96.56 171 TYR A N 1
ATOM 1334 C CA . TYR A 1 171 ? -4.647 -2.705 8.042 1.00 96.56 171 TYR A CA 1
ATOM 1335 C C . TYR A 1 171 ? -5.834 -2.264 8.907 1.00 96.56 171 TYR A C 1
ATOM 1337 O O . TYR A 1 171 ? -6.349 -1.163 8.721 1.00 96.56 171 TYR A O 1
ATOM 1345 N N . THR A 1 172 ? -6.266 -3.088 9.866 1.00 95.62 172 THR A N 1
ATOM 1346 C CA . THR A 1 172 ? -7.376 -2.761 10.771 1.00 95.62 172 THR A CA 1
ATOM 1347 C C . THR A 1 172 ? -7.124 -1.443 11.495 1.00 95.62 172 THR A C 1
ATOM 1349 O O . THR A 1 172 ? -8.006 -0.586 11.502 1.00 95.62 172 THR A O 1
ATOM 1352 N N . GLN A 1 173 ? -5.916 -1.238 12.029 1.00 95.38 173 GLN A N 1
ATOM 1353 C CA . GLN A 1 173 ? -5.533 0.012 12.692 1.00 95.38 173 GLN A CA 1
ATOM 1354 C C . GLN A 1 173 ? -5.677 1.218 11.755 1.00 95.38 173 GLN A C 1
ATOM 1356 O O . GLN A 1 173 ? -6.243 2.243 12.140 1.00 95.38 173 GLN A O 1
ATOM 1361 N N . GLN A 1 174 ? -5.227 1.090 10.504 1.00 96.31 174 GLN A N 1
ATOM 1362 C CA . GLN A 1 174 ? -5.370 2.145 9.500 1.00 96.31 174 GLN A CA 1
ATOM 1363 C C . GLN A 1 174 ? -6.836 2.395 9.115 1.00 96.31 174 GLN A C 1
ATOM 1365 O O . GLN A 1 174 ? -7.265 3.546 9.002 1.00 96.31 174 GLN A O 1
ATOM 1370 N N . CYS A 1 175 ? -7.620 1.334 8.939 1.00 96.00 175 CYS A N 1
ATOM 1371 C CA . CYS A 1 175 ? -9.037 1.426 8.611 1.00 96.00 175 CYS A CA 1
ATOM 1372 C C . CYS A 1 175 ? -9.812 2.131 9.732 1.00 96.00 175 CYS A C 1
ATOM 1374 O O . CYS A 1 175 ? -10.546 3.081 9.462 1.00 96.00 175 CYS A O 1
ATOM 1376 N N . GLU A 1 176 ? -9.592 1.758 10.993 1.00 95.06 176 GLU A N 1
ATOM 1377 C CA . GLU A 1 176 ? -10.222 2.403 12.150 1.00 95.06 176 GLU A CA 1
ATOM 1378 C C . GLU A 1 176 ? -9.795 3.874 12.282 1.00 95.06 176 GLU A C 1
ATOM 1380 O O . GLU A 1 176 ? -10.641 4.744 12.509 1.00 95.06 176 GLU A O 1
ATOM 1385 N N . LYS A 1 177 ? -8.513 4.180 12.033 1.00 94.69 177 LYS A N 1
ATOM 1386 C CA . LYS A 1 177 ? -7.976 5.553 12.006 1.00 94.69 177 LYS A CA 1
ATOM 1387 C C . LYS A 1 177 ? -8.639 6.426 10.935 1.00 94.69 177 LYS A C 1
ATOM 1389 O O . LYS A 1 177 ? -8.858 7.613 11.174 1.00 94.69 177 LYS A O 1
ATOM 1394 N N . SER A 1 178 ? -9.002 5.858 9.782 1.00 92.00 178 SER A N 1
ATOM 1395 C CA . SER A 1 178 ? -9.715 6.576 8.709 1.00 92.00 178 SER A CA 1
ATOM 1396 C C . SER A 1 178 ? -11.163 6.949 9.070 1.00 92.00 178 SER A C 1
ATOM 1398 O O . SER A 1 178 ? -11.769 7.803 8.420 1.00 92.00 178 SER A O 1
ATOM 1400 N N . ASN A 1 179 ? -11.707 6.316 10.115 1.00 93.12 179 ASN A N 1
ATOM 1401 C CA . ASN A 1 179 ? -13.057 6.480 10.642 1.00 93.12 179 ASN A CA 1
ATOM 1402 C C . ASN A 1 179 ? -14.169 6.479 9.562 1.00 93.12 179 ASN A C 1
ATOM 1404 O O . ASN A 1 179 ? -14.818 7.508 9.324 1.00 93.12 179 ASN A O 1
ATOM 1408 N N . PRO A 1 180 ? -14.445 5.318 8.929 1.00 91.38 180 PRO A N 1
ATOM 1409 C CA . PRO A 1 180 ? -15.429 5.197 7.851 1.00 91.38 180 PRO A CA 1
ATOM 1410 C C . PRO A 1 180 ? -16.849 5.645 8.205 1.00 91.38 180 PRO A C 1
ATOM 1412 O O . PRO A 1 180 ? -17.608 6.121 7.353 1.00 91.38 180 PRO A O 1
ATOM 1415 N N . ALA A 1 181 ? -17.190 5.557 9.4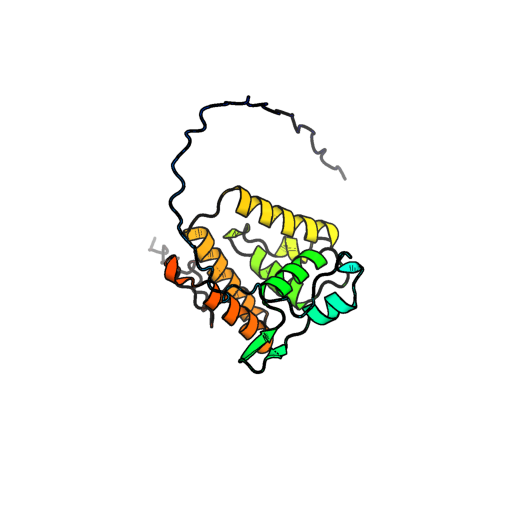90 1.00 91.06 181 ALA A N 1
ATOM 1416 C CA . ALA A 1 181 ? -18.482 5.962 10.014 1.00 91.06 181 ALA A CA 1
ATOM 1417 C C . ALA A 1 181 ? -18.748 7.471 9.861 1.00 91.06 181 ALA A C 1
ATOM 1419 O O . ALA A 1 181 ? -19.902 7.859 9.671 1.00 91.06 181 ALA A O 1
ATOM 1420 N N . LEU A 1 182 ? -17.716 8.331 9.872 1.00 90.19 182 LEU A N 1
ATOM 1421 C CA . LEU A 1 182 ? -17.893 9.790 9.754 1.00 90.19 182 LEU A CA 1
ATOM 1422 C C . LEU A 1 182 ? -18.499 10.216 8.419 1.00 90.19 182 LEU A C 1
ATOM 1424 O O . LEU A 1 182 ? -19.240 11.194 8.351 1.00 90.19 182 LEU A O 1
ATOM 1428 N N . TYR A 1 183 ? -18.213 9.468 7.360 1.00 89.38 183 TYR A N 1
ATOM 1429 C CA . TYR A 1 183 ? -18.809 9.664 6.045 1.00 89.38 183 TYR A CA 1
ATOM 1430 C C . TYR A 1 183 ? -19.834 8.565 5.738 1.00 89.38 183 TYR A C 1
ATOM 1432 O O . TYR A 1 183 ? -20.166 8.321 4.581 1.00 89.38 183 TYR A O 1
ATOM 1440 N N . GLY A 1 184 ? -20.414 7.948 6.775 1.00 92.25 184 GLY A N 1
ATOM 1441 C CA . GLY A 1 184 ? -21.539 7.010 6.720 1.00 92.25 184 GLY A CA 1
ATOM 1442 C C . GLY A 1 184 ? -21.323 5.791 5.828 1.00 92.25 184 GLY A C 1
ATOM 1443 O O . GLY A 1 184 ? -22.285 5.304 5.238 1.00 92.25 184 GLY A O 1
ATOM 1444 N N . CYS A 1 185 ? -20.083 5.324 5.702 1.00 92.81 185 CYS A N 1
ATOM 1445 C CA . CYS A 1 185 ? -19.804 4.040 5.086 1.00 92.81 185 CYS A CA 1
ATOM 1446 C C . CYS A 1 185 ? -19.791 2.960 6.165 1.00 92.81 185 CYS A C 1
ATOM 1448 O O . CYS A 1 185 ? -19.043 3.043 7.136 1.00 92.81 185 CYS A O 1
ATOM 1450 N N . ASP A 1 186 ? -20.605 1.930 5.970 1.00 92.75 186 ASP A N 1
ATOM 1451 C CA . ASP A 1 186 ? -20.592 0.727 6.799 1.00 92.75 186 ASP A CA 1
ATOM 1452 C C . ASP A 1 186 ? -19.445 -0.191 6.347 1.00 92.75 186 ASP A C 1
ATOM 1454 O O . ASP A 1 186 ? -19.626 -1.070 5.500 1.00 92.75 186 ASP A O 1
ATOM 1458 N N . VAL A 1 187 ? -18.228 0.115 6.804 1.00 91.94 187 VAL A N 1
ATOM 1459 C CA . VAL A 1 187 ? -17.008 -0.656 6.525 1.00 91.94 187 VAL A CA 1
ATOM 1460 C C . VAL A 1 187 ? -16.645 -1.429 7.782 1.00 91.94 187 VAL A C 1
ATOM 1462 O O . VAL A 1 187 ? -16.390 -0.840 8.830 1.00 91.94 187 VAL A O 1
ATOM 1465 N N . ASN A 1 188 ? -16.586 -2.753 7.676 1.00 91.69 188 ASN A N 1
ATOM 1466 C CA . ASN A 1 188 ? -16.095 -3.584 8.763 1.00 91.69 188 ASN A CA 1
ATOM 1467 C C . ASN A 1 188 ? -14.576 -3.766 8.637 1.00 91.69 188 ASN A C 1
ATOM 1469 O O . ASN A 1 188 ? -14.107 -4.661 7.932 1.00 91.69 188 ASN A O 1
ATOM 1473 N N . CYS A 1 189 ? -13.823 -2.929 9.355 1.00 90.25 189 CYS A N 1
ATOM 1474 C CA . CYS A 1 189 ? -12.356 -2.955 9.406 1.00 90.25 189 CYS A CA 1
ATOM 1475 C C . CYS A 1 189 ? -11.764 -4.274 9.937 1.00 90.25 189 CYS A C 1
ATOM 1477 O O . CYS A 1 189 ? -10.586 -4.546 9.718 1.00 90.25 189 CYS A O 1
ATOM 1479 N N . ASN A 1 190 ? -12.575 -5.089 10.622 1.00 82.75 190 ASN A N 1
ATOM 1480 C CA . ASN A 1 190 ? -12.193 -6.378 11.204 1.00 82.75 190 ASN A CA 1
ATOM 1481 C C . ASN A 1 190 ? -12.744 -7.586 10.422 1.00 82.75 190 ASN A C 1
ATOM 1483 O O . ASN A 1 190 ? -12.542 -8.733 10.821 1.00 82.75 190 ASN A O 1
ATOM 1487 N N . GLY A 1 191 ? -13.469 -7.372 9.319 1.00 60.88 191 GLY A N 1
ATOM 1488 C CA . GLY A 1 191 ? -13.989 -8.486 8.535 1.00 60.88 191 GLY A CA 1
ATOM 1489 C C . GLY A 1 191 ? -14.938 -8.079 7.422 1.00 60.88 191 GLY A C 1
ATOM 1490 O O . GLY A 1 191 ? -16.097 -7.760 7.661 1.00 60.88 191 GLY A O 1
ATOM 1491 N N . ALA A 1 192 ? -14.510 -8.207 6.173 1.00 46.00 192 ALA A N 1
ATOM 1492 C CA . ALA A 1 192 ? -15.452 -8.147 5.067 1.00 46.00 192 ALA A CA 1
ATOM 1493 C C . ALA A 1 192 ? -16.102 -9.525 4.860 1.00 46.00 192 ALA A C 1
ATOM 1495 O O . ALA A 1 192 ? -15.560 -10.390 4.171 1.00 46.00 192 ALA A O 1
ATOM 1496 N N . PHE A 1 193 ? -17.305 -9.726 5.401 1.00 40.22 193 PHE A N 1
ATOM 1497 C CA . PHE A 1 193 ? -18.251 -10.610 4.724 1.00 40.22 193 PHE A CA 1
ATOM 1498 C C . PHE A 1 193 ? -18.674 -9.890 3.444 1.00 40.22 193 PHE A C 1
ATOM 1500 O O . PHE A 1 193 ? -19.482 -8.964 3.479 1.00 40.22 193 PHE A O 1
ATOM 1507 N N . TYR A 1 194 ? -18.098 -10.281 2.308 1.00 43.97 194 TYR A N 1
ATOM 1508 C CA . TYR A 1 194 ? -18.614 -9.852 1.016 1.00 43.97 194 TYR A CA 1
ATOM 1509 C C . TYR A 1 194 ? -19.986 -10.514 0.849 1.00 43.97 194 TYR A C 1
ATOM 1511 O O . TYR A 1 194 ? -20.074 -11.726 0.665 1.00 43.97 194 TYR A O 1
ATOM 1519 N N . PHE A 1 195 ? -21.070 -9.746 0.953 1.00 43.69 195 PHE A N 1
ATOM 1520 C CA . PHE A 1 195 ? -22.327 -10.148 0.331 1.00 43.69 195 PHE A CA 1
ATOM 1521 C C . PHE A 1 195 ? -22.162 -9.840 -1.157 1.00 43.69 195 PHE A C 1
ATOM 1523 O O . PHE A 1 195 ? -22.173 -8.659 -1.511 1.00 43.69 195 PHE A O 1
ATOM 1530 N N . PRO A 1 196 ? -21.975 -10.835 -2.045 1.00 46.53 196 PRO A N 1
ATOM 1531 C CA . PRO A 1 196 ? -22.075 -10.571 -3.468 1.00 46.53 196 PRO A CA 1
ATOM 1532 C C . PRO A 1 196 ? -23.480 -10.018 -3.724 1.00 46.53 196 PRO A C 1
ATOM 1534 O O . PRO A 1 196 ? -24.472 -10.744 -3.644 1.00 46.53 196 PRO A O 1
ATOM 1537 N N . LEU A 1 197 ? -23.572 -8.724 -4.031 1.00 48.34 197 LEU A N 1
ATOM 1538 C CA . LEU A 1 197 ? -24.815 -8.033 -4.399 1.00 48.34 197 LEU A CA 1
ATOM 1539 C C . LEU A 1 197 ? -25.412 -8.545 -5.730 1.00 48.34 197 LEU A C 1
ATOM 1541 O O . LEU A 1 197 ? -26.341 -7.950 -6.264 1.00 48.34 197 LEU A O 1
ATOM 1545 N N . THR A 1 198 ? -24.931 -9.675 -6.254 1.00 47.41 198 THR A N 1
ATOM 1546 C CA . THR A 1 198 ? -25.323 -10.271 -7.536 1.00 47.41 198 THR A CA 1
ATOM 1547 C C . THR A 1 198 ? -26.196 -11.525 -7.428 1.00 47.41 198 THR A C 1
ATOM 1549 O O . THR A 1 198 ? -26.599 -12.060 -8.455 1.00 47.41 198 THR A O 1
ATOM 1552 N N . TRP A 1 199 ? -26.594 -11.970 -6.230 1.00 44.38 199 TRP A N 1
ATOM 1553 C CA . TRP A 1 199 ? -27.551 -13.088 -6.080 1.00 44.38 199 TRP A CA 1
ATOM 1554 C C . TRP A 1 199 ? -28.995 -12.651 -5.807 1.00 44.38 199 TRP A C 1
ATOM 1556 O O . TRP A 1 199 ? -29.823 -13.434 -5.340 1.00 44.38 199 TRP A O 1
ATOM 1566 N N . VAL A 1 200 ? -29.334 -11.404 -6.129 1.00 47.81 200 VAL A N 1
ATOM 1567 C CA . VAL A 1 200 ? -30.711 -10.919 -6.066 1.00 47.81 200 VAL A CA 1
ATOM 1568 C C . VAL A 1 200 ? -31.364 -11.113 -7.436 1.00 47.81 200 VAL A C 1
ATOM 1570 O O . VAL A 1 200 ? -31.272 -10.291 -8.339 1.00 47.81 200 VAL A O 1
ATOM 1573 N N . PHE A 1 201 ? -32.043 -12.256 -7.533 1.00 48.31 201 PHE A N 1
ATOM 1574 C CA . PHE A 1 201 ? -33.130 -12.561 -8.461 1.00 48.31 201 PHE A CA 1
ATOM 1575 C C . PHE A 1 201 ? -32.785 -12.876 -9.927 1.00 48.31 201 PHE A C 1
ATOM 1577 O O . PHE A 1 201 ? -33.384 -12.332 -10.849 1.00 48.31 201 PHE A O 1
ATOM 1584 N N . SER A 1 202 ? -32.058 -13.976 -10.147 1.00 50.75 202 SER A N 1
ATOM 1585 C CA . SER A 1 202 ? -32.536 -14.949 -11.150 1.00 50.75 202 SER A CA 1
ATOM 1586 C C . SER A 1 202 ? -33.733 -15.721 -10.576 1.00 50.75 202 SER A C 1
ATOM 1588 O O . SER A 1 202 ? -33.702 -16.932 -10.370 1.00 50.75 202 SER A O 1
ATOM 1590 N N . VAL A 1 203 ? -34.801 -14.991 -10.245 1.00 52.53 203 VAL A N 1
ATOM 1591 C CA . VAL A 1 203 ? -36.122 -15.569 -10.001 1.00 52.53 203 VAL A CA 1
ATOM 1592 C C . VAL A 1 203 ? -36.602 -16.047 -11.354 1.00 52.53 203 VAL A C 1
ATOM 1594 O O . VAL A 1 203 ? -36.962 -15.244 -12.206 1.00 52.53 203 VAL A O 1
ATOM 1597 N N . LEU A 1 204 ? -36.587 -17.366 -11.536 1.00 54.59 204 LEU A N 1
ATOM 1598 C CA . LEU A 1 204 ? -37.788 -18.090 -11.946 1.00 54.59 204 LEU A CA 1
ATOM 1599 C C . LEU A 1 204 ? -38.645 -17.369 -13.011 1.00 54.59 204 LEU A C 1
ATOM 1601 O O . LEU A 1 204 ? -39.835 -17.137 -12.820 1.00 54.59 204 LEU A O 1
ATOM 1605 N N . ALA A 1 205 ? -38.060 -17.080 -14.173 1.00 57.06 205 ALA A N 1
ATOM 1606 C CA . ALA A 1 205 ? -38.810 -16.830 -15.405 1.00 57.06 205 ALA A CA 1
ATOM 1607 C C . ALA A 1 205 ? -39.026 -18.133 -16.207 1.00 57.06 205 ALA A C 1
ATOM 1609 O O . ALA A 1 205 ? -39.187 -18.106 -17.419 1.00 57.06 205 ALA A O 1
ATOM 1610 N N . LEU A 1 206 ? -39.057 -19.287 -15.531 1.00 53.81 206 LEU A N 1
ATOM 1611 C CA . LEU A 1 206 ? -39.605 -20.541 -16.059 1.00 53.81 206 LEU A CA 1
ATOM 1612 C C . LEU A 1 206 ? -41.045 -20.688 -15.552 1.00 53.81 206 LEU A C 1
ATOM 1614 O O . LEU A 1 206 ? -41.365 -21.533 -14.719 1.00 53.81 206 LEU A O 1
ATOM 1618 N N . ARG A 1 207 ? -41.926 -19.806 -16.036 1.00 57.50 207 ARG A N 1
ATOM 1619 C CA . ARG A 1 207 ? -43.369 -20.053 -16.045 1.00 57.50 207 ARG A CA 1
ATOM 1620 C C . ARG A 1 207 ? -43.732 -20.661 -17.396 1.00 57.50 207 ARG A C 1
ATOM 1622 O O . ARG A 1 207 ? -43.649 -19.977 -18.406 1.00 57.50 207 ARG A O 1
ATOM 1629 N N . PHE A 1 208 ? -44.123 -21.933 -17.349 1.00 52.47 208 PHE A N 1
ATOM 1630 C CA . PHE A 1 208 ? -45.218 -22.540 -18.109 1.00 52.47 208 PHE A CA 1
ATOM 1631 C C . PHE A 1 208 ? -45.550 -21.915 -19.473 1.00 52.47 208 PHE A C 1
ATOM 1633 O O . PHE A 1 208 ? -46.325 -20.961 -19.538 1.00 52.47 208 PHE A O 1
ATOM 1640 N N . PHE A 1 209 ? -45.063 -22.552 -20.536 1.00 58.66 209 PHE A N 1
ATOM 1641 C CA . PHE A 1 209 ? -45.826 -22.801 -21.759 1.00 58.66 209 PHE A CA 1
ATOM 1642 C C . PHE A 1 209 ? -45.559 -24.234 -22.215 1.00 58.66 209 PHE A C 1
ATOM 1644 O O . PHE A 1 209 ? -44.399 -24.680 -22.059 1.00 58.66 209 PHE A O 1
#

Solvent-accessible surface area (backbone atoms only — not comparable to full-atom values): 13152 Å² total; per-residue (Å²): 142,80,85,85,86,84,80,88,81,90,80,86,79,89,80,86,81,77,90,79,91,80,85,89,78,90,77,84,90,73,91,72,83,74,77,74,66,80,84,73,62,78,77,76,62,83,60,59,90,70,94,62,57,70,90,79,30,67,68,48,48,56,44,47,70,45,74,43,76,42,97,85,70,48,44,37,44,48,44,67,60,36,52,49,50,38,56,77,39,36,49,39,92,83,45,55,66,68,42,51,52,31,51,26,45,43,42,25,32,67,94,62,71,44,51,31,58,58,57,70,70,43,54,34,61,57,27,28,50,50,57,54,49,53,52,51,52,49,61,72,70,57,73,49,72,67,53,48,41,52,50,52,42,39,47,30,33,26,40,62,74,62,40,54,76,62,60,33,50,23,44,26,56,50,44,58,71,67,41,45,63,84,79,71,27,94,57,48,49,90,55,50,78,78,74,71,86,78,76,78,68,93,64,79,83,80,70,89,130

Foldseek 3Di:
DDDDDDDDDPDDDDDDDDDDDDDDDDDDDDDPPPPPPPVPPPDAAPLHDDPDQPVPCVSSLVQLPDWDQDPVRATPPALVSNLVSLLSCLLPPCRPPLSLQLLLQLCCFVLNPNDSVQCVPDHSVSNSVSSVVSVCVCVVVPPDLVSVLSSLLSNLVSLVVRDDDRSLSSQLVVSVVVPNPVSPRPHDSNDDPDPPPPPPDPPDPPDDD

Secondary structure (DSSP, 8-state):
--PPPPPP-----------------------------TT---PPPTT---SS-GGG-HHHHHHHH--EE-TTS-EES-HHHHHHHHHHTTTSTT--HHHHHHHHHHHTSGGGTS-HHHHHHS-HHHHHHHHHHHHHHHHHH---HHHHHHHHHHHHHHHHHH--HHHHHHHHHHHHHH-GGGGT----TT------TT-S---------

pLDDT: mean 81.97, std 19.67, range [37.81, 98.0]

Sequence (209 aa):
MSAPAMSSAMARRIAVLSLGLLGASAQDDTNNTFTVSPSLLLEEPLCGYSKRNIDEDPLRRHCLRQCILGPDGIVHPYFDEWEEYCRDTAGMMDWDPECSSYLCCLFGCEVWGGDSTQCLSEDPTERYNFLQESRAQMFSAGITREQRCTLEKCNAYCAKQVFMTCRETQYTQQCEKSNPALYGCDVNCNGAFYFPLTWVFSVLALRFF

Mean predicted aligned error: 12.03 Å

Organism: NCBI:txid2562239